Protein AF-A0A942IH76-F1 (afdb_monomer_lite)

Secondary structure (DSSP, 8-state):
-PPPHHHHHHHHHHHHHHHHHHHHHHHS-------EEEE--B-TTSPBPTT--EEEEEEE--TTS-EEEEEE-GGGS--HHHHHHHHHHHHHHHHHHHHHS--------S--HHHHHHHHHHT------BSSSS-B--GGGS-TTTS--SSTT--HHHHHHHHHHHTTPPPBTTBS--TT-S--TTT-HHHHHHHHHHTTSEEE-SSGGGS-TT-EEEEEETTEEEEEEEEEEE-SS-EEEEETTTTEEEEEP----TTEEEEEE--

Foldseek 3Di:
DDDDPLLVLLVVLVVVLVVVVCCCVVVPDDDDDWDKDWDFDADPVRHTDPPRIWIWTWDQDDPVRDTDTHTDDPVNPDDPVRVVVVVVVVVVVVVVVVVPDPDPSLRLRFFNLLQLLCLLQQQFDQFPDDQDPPWTGDNVSHPCVVQNDPPGLQQFLLSSLVSRVSRGDDADPQRDRDPPPPHQLSRAQQSVVVVCVVVQFKDWDPDPQQQARSWKKFADDPRGGHGIWGWRHDPPQWTAIATTRNGGRRHTDPPPRPRMITMDTSD

Sequence (267 aa):
KKLSQKQLEAANKDIEIWRQELNQCINTDQTGVVRVKVAGTLDSHGKLIPDSLKFYFEQNGAPDGGVVYIPAPLSQIPTPQAVEKDSYDAISSTVKDTLNMKKQISASANYNRISAANYANYYTSNTSALCTSSILANPYYWNTNVYPTYKLCADCADYISQSMRAGGIPTSNYWYYDQNYSRPEWWTANGLRTYMVLNGYMNQATNLNQCVAGYPFFLMSGGSAYHAMMMVSNDGTTRRLAAHTSDRKWYIWNGTISDAYYYYVIY

pLDDT: mean 79.87, std 13.84, range [43.16, 98.38]

Radius of gyration: 22.5 Å; chains: 1; bounding box: 54×51×67 Å

Structure (mmCIF, N/CA/C/O backbone):
data_AF-A0A942IH76-F1
#
_entry.id   AF-A0A942IH76-F1
#
loop_
_atom_site.group_PDB
_atom_site.id
_atom_site.type_symbol
_atom_site.label_atom_id
_atom_site.label_alt_id
_atom_site.label_comp_id
_atom_site.label_asym_id
_atom_site.label_entity_id
_atom_site.label_seq_id
_atom_site.pdbx_PDB_ins_code
_atom_site.Cartn_x
_atom_site.Cartn_y
_atom_site.Cartn_z
_atom_site.occupancy
_atom_site.B_iso_or_equiv
_atom_site.auth_seq_id
_atom_site.auth_comp_id
_atom_site.auth_asym_id
_atom_site.auth_atom_id
_atom_site.pdbx_PDB_model_num
ATOM 1 N N . LYS A 1 1 ? -13.713 -28.095 -17.858 1.00 55.94 1 LYS A N 1
ATOM 2 C CA . LYS A 1 1 ? -12.406 -27.874 -18.533 1.00 55.94 1 LYS A CA 1
ATOM 3 C C . LYS A 1 1 ? -11.319 -27.988 -17.467 1.00 55.94 1 LYS A C 1
ATOM 5 O O . LYS A 1 1 ? -11.459 -27.314 -16.458 1.00 55.94 1 LYS A O 1
ATOM 10 N N . LYS A 1 2 ? -10.321 -28.869 -17.624 1.00 68.06 2 LYS A N 1
ATOM 11 C CA . LYS A 1 2 ? -9.187 -28.952 -16.681 1.00 68.06 2 LYS A CA 1
ATOM 12 C C . LYS A 1 2 ? -8.231 -27.775 -16.927 1.00 68.06 2 LYS A C 1
ATOM 14 O O . LYS A 1 2 ? -8.066 -27.377 -18.079 1.00 68.06 2 LYS A O 1
ATOM 19 N N . LEU A 1 3 ? -7.667 -27.210 -15.860 1.00 68.75 3 LEU A N 1
ATOM 20 C CA . LEU A 1 3 ? -6.643 -26.163 -15.937 1.00 68.75 3 LEU A CA 1
ATOM 21 C C . LEU A 1 3 ? -5.349 -26.736 -16.532 1.00 68.75 3 LEU A C 1
ATOM 23 O O . LEU A 1 3 ? -5.046 -27.913 -16.335 1.00 68.75 3 LEU A O 1
ATOM 27 N N . SER A 1 4 ? -4.589 -25.910 -17.251 1.00 76.00 4 SER A N 1
ATOM 28 C CA . SER A 1 4 ? -3.208 -26.246 -17.622 1.00 76.00 4 SER A CA 1
ATOM 29 C C . SER A 1 4 ? -2.287 -26.213 -16.397 1.00 76.00 4 SER A C 1
ATOM 31 O O . SER A 1 4 ? -2.597 -25.556 -15.404 1.00 76.00 4 SER A O 1
ATOM 33 N N . GLN A 1 5 ? -1.126 -26.866 -16.482 1.00 75.69 5 GLN A N 1
ATOM 34 C CA . GLN A 1 5 ? -0.128 -26.892 -15.405 1.00 75.69 5 GLN A CA 1
ATOM 35 C C . GLN A 1 5 ? 0.275 -25.481 -14.939 1.00 75.69 5 GLN A C 1
ATOM 37 O O . GLN A 1 5 ? 0.232 -25.181 -13.751 1.00 75.69 5 GLN A O 1
ATOM 42 N N . LYS A 1 6 ? 0.545 -24.570 -15.884 1.00 65.69 6 LYS A N 1
ATOM 43 C CA . LYS A 1 6 ? 0.882 -23.168 -15.591 1.00 65.69 6 LYS A CA 1
ATOM 44 C C . LYS A 1 6 ? -0.252 -22.421 -14.875 1.00 65.69 6 LYS A C 1
ATOM 46 O O . LYS A 1 6 ? -0.005 -21.600 -14.000 1.00 65.69 6 LYS A O 1
ATOM 51 N N . GLN A 1 7 ? -1.506 -22.699 -15.242 1.00 60.97 7 GLN A N 1
ATOM 52 C CA . GLN A 1 7 ? -2.669 -22.117 -14.562 1.00 60.97 7 GLN A CA 1
ATOM 53 C C . GLN A 1 7 ? -2.847 -22.684 -13.151 1.00 60.97 7 GLN A C 1
ATOM 55 O O . GLN A 1 7 ? -3.270 -21.954 -12.261 1.00 60.97 7 GLN A O 1
ATOM 60 N N . LEU A 1 8 ? -2.522 -23.963 -12.945 1.00 69.50 8 LEU A N 1
ATOM 61 C CA . LEU A 1 8 ? -2.566 -24.601 -11.632 1.00 69.50 8 LEU A CA 1
ATOM 62 C C . LEU A 1 8 ? -1.494 -24.027 -10.694 1.00 69.50 8 LEU A C 1
ATOM 64 O O . LEU A 1 8 ? -1.793 -23.714 -9.548 1.00 69.50 8 LEU A O 1
ATOM 68 N N . GLU A 1 9 ? -0.271 -23.831 -11.188 1.00 68.56 9 GLU A N 1
ATOM 69 C CA . GLU A 1 9 ? 0.824 -23.199 -10.438 1.00 68.56 9 GLU A CA 1
ATOM 70 C C . GLU A 1 9 ? 0.485 -21.761 -10.032 1.00 68.56 9 GLU A C 1
ATOM 72 O O . GLU A 1 9 ? 0.647 -21.397 -8.867 1.00 68.56 9 GLU A O 1
ATOM 77 N N . ALA A 1 10 ? -0.064 -20.970 -10.961 1.00 60.16 10 ALA A N 1
ATOM 78 C CA . ALA A 1 10 ? -0.541 -19.620 -10.672 1.00 60.16 10 ALA A CA 1
ATOM 79 C C . ALA A 1 10 ? -1.639 -19.619 -9.595 1.00 60.16 10 ALA A C 1
ATOM 81 O O . ALA A 1 10 ? -1.551 -18.871 -8.625 1.00 60.16 10 ALA A O 1
ATOM 82 N N . ALA A 1 11 ? -2.637 -20.499 -9.728 1.00 62.81 11 ALA A N 1
ATOM 83 C CA . ALA A 1 11 ? -3.726 -20.613 -8.761 1.00 62.81 11 ALA A CA 1
ATOM 84 C C . ALA A 1 11 ? -3.235 -21.043 -7.368 1.00 62.81 11 ALA A C 1
ATOM 86 O O . ALA A 1 11 ? -3.701 -20.511 -6.366 1.00 62.81 11 ALA A O 1
ATOM 87 N N . ASN A 1 12 ? -2.276 -21.969 -7.289 1.00 70.69 12 ASN A N 1
ATOM 88 C CA . ASN A 1 12 ? -1.701 -22.401 -6.014 1.00 70.69 12 ASN A CA 1
ATOM 89 C C . ASN A 1 12 ? -0.911 -21.283 -5.329 1.00 70.69 12 ASN A C 1
ATOM 91 O O . ASN A 1 12 ? -0.991 -21.141 -4.110 1.00 70.69 12 ASN A O 1
ATOM 95 N N . LYS A 1 13 ? -0.174 -20.471 -6.094 1.00 65.69 13 LYS A N 1
ATOM 96 C CA . LYS A 1 13 ? 0.546 -19.322 -5.540 1.00 65.69 13 LYS A CA 1
ATOM 97 C C . LYS A 1 13 ? -0.403 -18.233 -5.049 1.00 65.69 13 LYS A C 1
ATOM 99 O O . LYS A 1 13 ? -0.173 -17.692 -3.969 1.00 65.69 13 LYS A O 1
ATOM 104 N N . ASP A 1 14 ? -1.487 -17.977 -5.779 1.00 64.44 14 ASP A N 1
ATOM 105 C CA . ASP A 1 14 ? -2.571 -17.127 -5.289 1.00 64.44 14 ASP A CA 1
ATOM 106 C C . ASP A 1 14 ? -3.115 -17.686 -3.969 1.00 64.44 14 ASP A C 1
ATOM 108 O O . ASP A 1 14 ? -3.081 -16.991 -2.962 1.00 64.44 14 ASP A O 1
ATOM 112 N N . ILE A 1 15 ? -3.528 -18.956 -3.915 1.00 67.12 15 ILE A N 1
ATOM 113 C CA . ILE A 1 15 ? -4.043 -19.572 -2.679 1.00 67.12 15 ILE A CA 1
ATOM 114 C C . ILE A 1 15 ? -3.064 -19.400 -1.510 1.00 67.12 15 ILE A C 1
ATOM 116 O O . ILE A 1 15 ? -3.490 -19.067 -0.407 1.00 67.12 15 ILE A O 1
ATOM 120 N N . GLU A 1 16 ? -1.764 -19.578 -1.735 1.00 73.31 16 GLU A N 1
ATOM 121 C CA . GLU A 1 16 ? -0.755 -19.412 -0.688 1.00 73.31 16 GLU A CA 1
ATOM 122 C C . GLU A 1 16 ? -0.653 -17.962 -0.191 1.00 73.31 16 GLU A C 1
ATOM 124 O O . GLU A 1 16 ? -0.607 -17.735 1.017 1.00 73.31 16 GLU A O 1
ATOM 129 N N . ILE A 1 17 ? -0.717 -16.971 -1.086 1.00 67.38 17 ILE A N 1
ATOM 130 C CA . ILE A 1 17 ? -0.785 -15.549 -0.704 1.00 67.38 17 ILE A CA 1
ATOM 131 C C . ILE A 1 17 ? -2.025 -15.285 0.160 1.00 67.38 17 ILE A C 1
ATOM 133 O O . ILE A 1 17 ? -1.929 -14.626 1.194 1.00 67.38 17 ILE A O 1
ATOM 137 N N . TRP A 1 18 ? -3.182 -15.828 -0.226 1.00 69.31 18 TRP A N 1
ATOM 138 C CA . TRP A 1 18 ? -4.421 -15.669 0.541 1.00 69.31 18 TRP A CA 1
ATOM 139 C C . TRP A 1 18 ? -4.336 -16.353 1.910 1.00 69.31 18 TRP A C 1
ATOM 141 O O . TRP A 1 18 ? -4.812 -15.804 2.899 1.00 69.31 18 TRP A O 1
ATOM 151 N N . ARG A 1 19 ? -3.693 -17.523 2.008 1.00 70.31 19 ARG A N 1
ATOM 152 C CA . ARG A 1 19 ? -3.451 -18.190 3.300 1.00 70.31 19 ARG A CA 1
ATOM 153 C C . ARG A 1 19 ? -2.528 -17.371 4.195 1.00 70.31 19 ARG A C 1
ATOM 155 O O . ARG A 1 19 ? -2.797 -17.267 5.388 1.00 70.31 19 ARG A O 1
ATOM 162 N N . GLN A 1 20 ? -1.469 -16.785 3.638 1.00 70.44 20 GLN A N 1
ATOM 163 C CA . GLN A 1 20 ? -0.559 -15.912 4.384 1.00 70.44 20 GLN A CA 1
ATOM 164 C C . GLN A 1 20 ? -1.282 -14.676 4.918 1.00 70.44 20 GLN A C 1
ATOM 166 O O . GLN A 1 20 ? -1.120 -14.344 6.090 1.00 70.44 20 GLN A O 1
ATOM 171 N N . GLU A 1 21 ? -2.126 -14.045 4.103 1.00 68.75 21 GLU A N 1
ATOM 172 C CA . GLU A 1 21 ? -2.969 -12.940 4.558 1.00 68.75 21 GLU A CA 1
ATOM 173 C C . GLU A 1 21 ? -3.940 -13.329 5.650 1.00 68.75 21 GLU A C 1
ATOM 175 O O . GLU A 1 21 ? -3.993 -12.664 6.676 1.00 68.75 21 GLU A O 1
ATOM 180 N N . LEU A 1 22 ? -4.699 -14.406 5.446 1.00 67.81 22 LEU A N 1
ATOM 181 C CA . LEU A 1 22 ? -5.646 -14.879 6.446 1.00 67.81 22 LEU A CA 1
ATOM 182 C C . LEU A 1 22 ? -4.927 -15.184 7.759 1.00 67.81 22 LEU A C 1
ATOM 184 O O . LEU A 1 22 ? -5.409 -14.796 8.816 1.00 67.81 22 LEU A O 1
ATOM 188 N N . ASN A 1 23 ? -3.741 -15.793 7.701 1.00 68.44 23 ASN A N 1
ATOM 189 C CA . ASN A 1 23 ? -2.925 -16.019 8.887 1.00 68.44 23 ASN A CA 1
ATOM 190 C C . ASN A 1 23 ? -2.467 -14.710 9.543 1.00 68.44 23 ASN A C 1
ATOM 192 O O . ASN A 1 23 ? -2.488 -14.633 10.768 1.00 68.44 23 ASN A O 1
ATOM 196 N N . GLN A 1 24 ? -2.086 -13.686 8.771 1.00 64.88 24 GLN A N 1
ATOM 197 C CA . GLN A 1 24 ? -1.772 -12.365 9.322 1.00 64.88 24 GLN A CA 1
ATOM 198 C C . GLN A 1 24 ? -3.008 -11.697 9.943 1.00 64.88 24 GLN A C 1
ATOM 200 O O . GLN A 1 24 ? -2.908 -11.111 11.014 1.00 64.88 24 GLN A O 1
ATOM 205 N N . CYS A 1 25 ? -4.178 -11.789 9.319 1.00 62.53 25 CYS A N 1
ATOM 206 C CA . CYS A 1 25 ? -5.386 -11.138 9.819 1.00 62.53 25 CYS A CA 1
ATOM 207 C C . CYS A 1 25 ? -5.988 -11.850 11.039 1.00 62.53 25 CYS A C 1
ATOM 209 O O . CYS A 1 25 ? -6.476 -11.177 11.939 1.00 62.53 25 CYS A O 1
ATOM 211 N N . ILE A 1 26 ? -5.957 -13.186 11.072 1.00 64.19 26 ILE A N 1
ATOM 212 C CA . ILE A 1 26 ? -6.636 -13.997 12.097 1.00 64.19 26 ILE A CA 1
ATOM 213 C C . ILE A 1 26 ? -5.730 -14.278 13.302 1.00 64.19 26 ILE A C 1
ATOM 215 O O . ILE A 1 26 ? -6.225 -14.324 14.423 1.00 64.19 26 ILE A O 1
ATOM 219 N N . ASN A 1 27 ? -4.417 -14.451 13.100 1.00 58.78 27 ASN A N 1
ATOM 220 C CA . ASN A 1 27 ? -3.496 -14.811 14.189 1.00 58.78 27 ASN A CA 1
ATOM 221 C C . ASN A 1 27 ? -2.674 -13.633 14.723 1.00 58.78 27 ASN A C 1
ATOM 223 O O . ASN A 1 27 ? -1.849 -13.828 15.614 1.00 58.78 27 ASN A O 1
ATOM 227 N N . THR A 1 28 ? -2.849 -12.433 14.169 1.00 54.81 28 THR A N 1
ATOM 228 C CA . THR A 1 28 ? -2.147 -11.239 14.649 1.00 54.81 28 THR A CA 1
ATOM 229 C C . THR A 1 28 ? -3.165 -10.274 15.217 1.00 54.81 28 THR A C 1
ATOM 231 O O . THR A 1 28 ? -4.098 -9.885 14.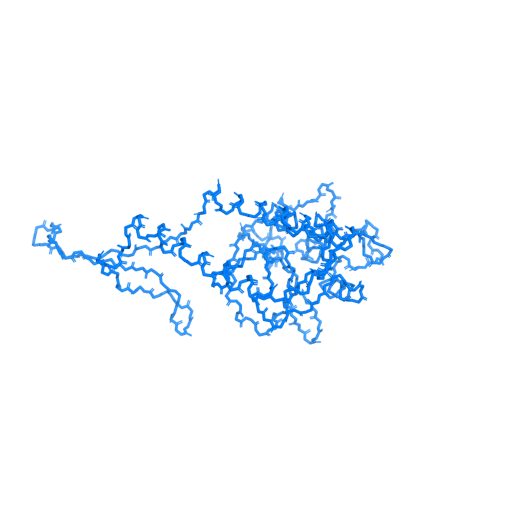510 1.00 54.81 28 THR A O 1
ATOM 234 N N . ASP A 1 29 ? -2.958 -9.868 16.470 1.00 54.19 29 ASP A N 1
ATOM 235 C CA . ASP A 1 29 ? -3.781 -8.864 17.135 1.00 54.19 29 ASP A CA 1
ATOM 236 C C . ASP A 1 29 ? -3.888 -7.617 16.254 1.00 54.19 29 ASP A C 1
ATOM 238 O O . ASP A 1 29 ? -2.911 -6.905 15.996 1.00 54.19 29 ASP A O 1
ATOM 242 N N . GLN A 1 30 ? -5.097 -7.346 15.769 1.00 50.53 30 GLN A N 1
ATOM 243 C CA . GLN A 1 30 ? -5.372 -6.123 15.036 1.00 50.53 30 GLN A CA 1
ATOM 244 C C . GLN A 1 30 ? -5.527 -4.998 16.060 1.00 50.53 30 GLN A C 1
ATOM 246 O O . GLN A 1 30 ? -6.521 -4.912 16.780 1.00 50.53 30 GLN A O 1
ATOM 251 N N . THR A 1 31 ? -4.529 -4.121 16.142 1.00 45.09 31 THR A N 1
ATOM 252 C CA . THR A 1 31 ? -4.580 -2.951 17.024 1.00 45.09 31 THR A CA 1
ATOM 253 C C . THR A 1 31 ? -5.463 -1.873 16.398 1.00 45.09 31 THR A C 1
ATOM 255 O O . THR A 1 31 ? -5.049 -1.081 15.552 1.00 45.09 31 THR A O 1
ATOM 258 N N . GLY A 1 32 ? -6.731 -1.861 16.804 1.00 50.31 32 GLY A N 1
ATOM 259 C CA . GLY A 1 32 ? -7.649 -0.755 16.564 1.00 50.31 32 GLY A CA 1
ATOM 260 C C . GLY A 1 32 ? -7.601 0.240 17.720 1.00 50.31 32 GLY A C 1
ATOM 261 O O . GLY A 1 32 ? -7.588 -0.155 18.883 1.00 50.31 32 GLY A O 1
ATOM 262 N N . VAL A 1 33 ? -7.604 1.538 17.417 1.00 51.72 33 VAL A N 1
ATOM 263 C CA . VAL A 1 33 ? -7.885 2.567 18.423 1.00 51.72 33 VAL A CA 1
ATOM 264 C C . VAL A 1 33 ? -9.358 2.916 18.304 1.00 51.72 33 VAL A C 1
ATOM 266 O O . VAL A 1 33 ? -9.772 3.520 17.319 1.00 51.72 33 VAL A O 1
ATOM 269 N N . VAL A 1 34 ? -10.143 2.535 19.307 1.00 60.16 34 VAL A N 1
ATOM 270 C CA . VAL A 1 34 ? -11.505 3.042 19.486 1.00 60.16 34 VAL A CA 1
ATOM 271 C C . VAL A 1 34 ? -11.438 4.132 20.544 1.00 60.16 34 VAL A C 1
ATOM 273 O O . VAL A 1 34 ? -11.042 3.866 21.680 1.00 60.16 34 VAL A O 1
ATOM 276 N N . ARG A 1 35 ? -11.819 5.365 20.196 1.00 66.19 35 ARG A N 1
ATOM 277 C CA . ARG A 1 35 ? -12.009 6.414 21.199 1.00 66.19 35 ARG A CA 1
ATOM 278 C C . ARG A 1 35 ? -13.456 6.423 21.648 1.00 66.19 35 ARG A C 1
ATOM 280 O O . ARG A 1 35 ? -14.376 6.656 20.863 1.00 66.19 35 ARG A O 1
ATOM 287 N N . VAL A 1 36 ? -13.632 6.167 22.936 1.00 73.88 36 VAL A N 1
ATOM 288 C CA . VAL A 1 36 ? -14.930 6.191 23.600 1.00 73.88 36 VAL A CA 1
ATOM 289 C C . VAL A 1 36 ? -14.999 7.448 24.447 1.00 73.88 36 VAL A C 1
ATOM 291 O O . VAL A 1 36 ? -14.150 7.671 25.311 1.00 73.88 36 VAL A O 1
ATOM 294 N N . LYS A 1 37 ? -16.026 8.264 24.222 1.00 79.81 37 LYS A N 1
ATOM 295 C CA . LYS A 1 37 ? -16.396 9.325 25.157 1.00 79.81 37 LYS A CA 1
ATOM 296 C C . LYS A 1 37 ? -17.460 8.777 26.098 1.00 79.81 37 LYS A C 1
ATOM 298 O O . LYS A 1 37 ? -18.430 8.166 25.659 1.00 79.81 37 LYS A O 1
ATOM 303 N N . VAL A 1 38 ? -17.286 9.027 27.389 1.00 81.94 38 VAL A N 1
ATOM 304 C CA . VAL A 1 38 ? -18.251 8.665 28.430 1.00 81.94 38 VAL A CA 1
ATOM 305 C C . VAL A 1 38 ? -18.742 9.950 29.082 1.00 81.94 38 VAL A C 1
ATOM 307 O O . VAL A 1 38 ? -17.940 10.814 29.432 1.00 81.94 38 VAL A O 1
ATOM 310 N N . ALA A 1 39 ? -20.057 10.102 29.214 1.00 85.56 39 ALA A N 1
ATOM 311 C CA . ALA A 1 39 ? -20.678 11.208 29.935 1.00 85.56 39 ALA A CA 1
ATOM 312 C C . ALA A 1 39 ? -21.649 10.657 30.979 1.00 85.56 39 ALA A C 1
ATOM 314 O O . ALA A 1 39 ? -22.329 9.670 30.720 1.00 85.56 39 ALA A O 1
ATOM 315 N N . GLY A 1 40 ? -21.736 11.298 32.138 1.00 89.25 40 GLY A N 1
ATOM 316 C CA . GLY A 1 40 ? -22.667 10.933 33.201 1.00 89.25 40 GLY A CA 1
ATOM 317 C C . GLY A 1 40 ? -23.005 12.143 34.060 1.00 89.25 40 GLY A C 1
ATOM 318 O O . GLY A 1 40 ? -22.318 13.164 33.995 1.00 89.25 40 GLY A O 1
ATOM 319 N N . THR A 1 41 ? -24.070 12.033 34.844 1.00 93.94 41 THR A N 1
ATOM 320 C CA . THR A 1 41 ? -24.522 13.099 35.743 1.00 93.94 41 THR A CA 1
ATOM 321 C C . THR A 1 41 ? -24.044 12.800 37.158 1.00 93.94 41 THR A C 1
ATOM 323 O O . THR A 1 41 ? -24.145 11.663 37.619 1.00 93.94 41 THR A O 1
ATOM 326 N N . LEU A 1 42 ? -23.533 13.816 37.852 1.00 93.38 42 LEU A N 1
ATOM 327 C CA . LEU A 1 42 ? -23.172 13.719 39.265 1.00 93.38 42 LEU A CA 1
ATOM 328 C C . LEU A 1 42 ? -24.332 14.206 40.142 1.00 93.38 42 LEU A C 1
ATOM 330 O O . LEU A 1 42 ? -25.049 15.135 39.767 1.00 93.38 42 LEU A O 1
ATOM 334 N N . ASP A 1 43 ? -24.509 13.586 41.302 1.00 93.19 43 ASP A N 1
ATOM 335 C CA . ASP A 1 43 ? -25.404 14.064 42.349 1.00 93.19 43 ASP A CA 1
ATOM 336 C C . ASP A 1 43 ? -24.798 15.266 43.100 1.00 93.19 43 ASP A C 1
ATOM 338 O O . ASP A 1 43 ? -23.668 15.697 42.853 1.00 93.19 43 ASP A O 1
ATOM 342 N N . SER A 1 44 ? -25.551 15.808 44.059 1.00 93.44 44 SER A N 1
ATOM 343 C CA . SER A 1 44 ? -25.118 16.941 44.889 1.00 93.44 44 SER A CA 1
ATOM 344 C C . SER A 1 44 ? -23.896 16.653 45.771 1.00 93.44 44 SER A C 1
ATOM 346 O O . SER A 1 44 ? -23.337 17.580 46.351 1.00 93.44 44 SER A O 1
ATOM 348 N N . HIS A 1 45 ? -23.482 15.391 45.892 1.00 92.06 45 HIS A N 1
ATOM 349 C CA . HIS A 1 45 ? -22.316 14.946 46.653 1.00 92.06 45 HIS A CA 1
ATOM 350 C C . HIS A 1 45 ? -21.145 14.556 45.736 1.00 92.06 45 HIS A C 1
ATOM 352 O O . HIS A 1 45 ? -20.163 13.978 46.205 1.00 92.06 45 HIS A O 1
ATOM 358 N N . GLY A 1 46 ? -21.241 14.846 44.433 1.00 90.31 46 GLY A N 1
ATOM 359 C CA . GLY A 1 46 ? -20.216 14.512 43.446 1.00 90.31 46 GLY A CA 1
ATOM 360 C C . GLY A 1 46 ? -20.152 13.024 43.090 1.00 90.31 46 GLY A C 1
ATOM 361 O O . GLY A 1 46 ? -19.175 12.596 42.474 1.00 90.31 46 GLY A O 1
ATOM 362 N N . LYS A 1 47 ? -21.156 12.219 43.460 1.00 90.75 47 LYS A N 1
ATOM 363 C CA . LYS A 1 47 ? -21.236 10.802 43.080 1.00 90.75 47 LYS A CA 1
ATOM 364 C C . LYS A 1 47 ? -21.971 10.644 41.759 1.00 90.75 47 LYS A C 1
ATOM 366 O O . LYS A 1 47 ? -22.975 11.300 41.513 1.00 90.75 47 LYS A O 1
ATOM 371 N N . LEU A 1 48 ? -21.490 9.739 40.913 1.00 88.69 48 LEU A N 1
ATOM 372 C CA . LEU A 1 48 ? -22.166 9.389 39.667 1.00 88.69 48 LEU A CA 1
ATOM 373 C C . LEU A 1 48 ? -23.558 8.815 39.961 1.00 88.69 48 LEU A C 1
ATOM 375 O O . LEU A 1 48 ? -23.683 7.856 40.722 1.00 88.69 48 LEU A O 1
ATOM 379 N N . ILE A 1 49 ? -24.585 9.379 39.328 1.00 92.31 49 ILE A N 1
ATOM 380 C CA . ILE A 1 49 ? -25.952 8.869 39.419 1.00 92.31 49 ILE A CA 1
ATOM 381 C C . ILE A 1 49 ? -26.019 7.548 38.631 1.00 92.31 49 ILE A C 1
ATOM 383 O O . ILE A 1 49 ? -25.684 7.559 37.435 1.00 92.31 49 ILE A O 1
ATOM 387 N N . PRO A 1 50 ? -26.442 6.428 39.254 1.00 79.88 50 PRO A N 1
ATOM 388 C CA . PRO A 1 50 ? -26.678 5.169 38.549 1.00 79.88 50 PRO A CA 1
ATOM 389 C C . PRO A 1 50 ? -27.589 5.390 37.331 1.00 79.88 50 PRO A C 1
ATOM 391 O O . PRO A 1 50 ? -28.506 6.203 37.385 1.00 79.88 50 PRO A O 1
ATOM 394 N N . ASP A 1 51 ? -27.291 4.731 36.212 1.00 81.12 51 ASP A N 1
ATOM 395 C CA . ASP A 1 51 ? -28.020 4.834 34.932 1.00 81.12 51 ASP A CA 1
ATOM 396 C C . ASP A 1 51 ? -27.915 6.172 34.168 1.00 81.12 51 ASP A C 1
ATOM 398 O O . ASP A 1 51 ? -28.455 6.304 33.070 1.00 81.12 51 ASP A O 1
ATOM 402 N N . SER A 1 52 ? -27.159 7.159 34.667 1.00 86.31 52 SER A N 1
ATOM 403 C CA . SER A 1 52 ? -26.913 8.417 33.930 1.00 86.31 52 SER A CA 1
ATOM 404 C C . SER A 1 52 ? -25.836 8.311 32.840 1.00 86.31 52 SER A C 1
ATOM 406 O O . SER A 1 52 ? -25.633 9.257 32.072 1.00 86.31 52 SER A O 1
ATOM 408 N N . LEU A 1 53 ? -25.134 7.175 32.778 1.00 84.50 53 LEU A N 1
ATOM 409 C CA . LEU A 1 53 ? -24.022 6.945 31.862 1.00 84.50 53 LEU A CA 1
ATOM 410 C C . LEU A 1 53 ? -24.485 6.885 30.405 1.00 84.50 53 LEU A C 1
ATOM 412 O O . LEU A 1 53 ? -25.390 6.141 30.035 1.00 84.50 53 LEU A O 1
ATOM 416 N N . LYS A 1 54 ? -23.787 7.637 29.559 1.00 83.06 54 LYS A N 1
ATOM 417 C CA . LYS A 1 54 ? -23.935 7.650 28.107 1.00 83.06 54 LYS A CA 1
ATOM 418 C C . LYS A 1 54 ? -22.574 7.426 27.470 1.00 83.06 54 LYS A C 1
ATOM 420 O O . LYS A 1 54 ? -21.617 8.143 27.774 1.00 83.06 54 LYS A O 1
ATOM 425 N N . PHE A 1 55 ? -22.511 6.457 26.569 1.00 81.19 55 PHE A N 1
ATOM 426 C CA . PHE A 1 55 ? -21.332 6.169 25.765 1.00 81.19 55 PHE A CA 1
ATOM 427 C C . PHE A 1 55 ? -21.478 6.826 24.399 1.00 81.19 55 PHE A C 1
ATOM 429 O O . PHE A 1 55 ? -22.589 6.988 23.892 1.00 81.19 55 PHE A O 1
ATOM 436 N N . TYR A 1 56 ? -20.354 7.208 23.810 1.00 81.50 56 TYR A N 1
ATOM 437 C CA . TYR A 1 56 ? -20.292 7.727 22.455 1.00 81.50 56 TYR A CA 1
ATOM 438 C C . TYR A 1 56 ? -19.058 7.167 21.763 1.00 81.50 56 TYR A C 1
ATOM 440 O O . TYR A 1 56 ? -17.975 7.147 22.359 1.00 81.50 56 TYR A O 1
ATOM 448 N N . PHE A 1 57 ? -19.209 6.769 20.505 1.00 75.06 57 PHE A N 1
ATOM 449 C CA . PHE A 1 57 ? -18.084 6.369 19.667 1.00 75.06 57 PHE A CA 1
ATOM 450 C C . PHE A 1 57 ? -17.652 7.532 18.778 1.00 75.06 57 PHE A C 1
ATOM 452 O O . PHE A 1 57 ? -18.487 8.260 18.236 1.00 75.06 57 PHE A O 1
ATOM 459 N N . GLU A 1 58 ? -16.338 7.717 18.663 1.00 74.00 58 GLU A N 1
ATOM 460 C CA . GLU A 1 58 ? -15.738 8.607 17.672 1.00 74.00 58 GLU A CA 1
ATOM 461 C C . GLU A 1 58 ? -16.048 8.086 16.262 1.00 74.00 58 GLU A C 1
ATOM 463 O O . GLU A 1 58 ? -15.791 6.926 15.939 1.00 74.00 58 GLU A O 1
ATOM 468 N N . GLN A 1 59 ? -16.598 8.956 15.420 1.00 63.41 59 GLN A N 1
ATOM 469 C CA . GLN A 1 59 ? -16.836 8.696 14.009 1.00 63.41 59 GLN A CA 1
ATOM 470 C C . GLN A 1 59 ? -16.292 9.865 13.182 1.00 63.41 59 GLN A C 1
ATOM 472 O O . GLN A 1 59 ? -16.410 11.036 13.558 1.00 63.41 59 GLN A O 1
ATOM 477 N N . ASN A 1 60 ? -15.702 9.546 12.032 1.00 56.75 60 ASN A N 1
ATOM 478 C CA . ASN A 1 60 ? -15.321 10.552 11.047 1.00 56.75 60 ASN A CA 1
ATOM 479 C C . ASN A 1 60 ? -16.583 10.995 10.304 1.00 56.75 60 ASN A C 1
ATOM 481 O O . ASN A 1 60 ? -17.256 10.152 9.709 1.00 56.75 60 ASN A O 1
ATOM 485 N N . GLY A 1 61 ? -16.918 12.288 10.333 1.00 51.53 61 GLY A N 1
ATOM 486 C CA . GLY A 1 61 ? -18.149 12.729 9.673 1.00 51.53 61 GLY A CA 1
ATOM 487 C C . GLY A 1 61 ? -18.584 14.181 9.836 1.00 51.53 61 GLY A C 1
ATOM 488 O O . GLY A 1 61 ? -19.668 14.506 9.357 1.00 51.53 61 GLY A O 1
ATOM 489 N N . ALA A 1 62 ? -17.806 15.070 10.462 1.00 49.94 62 ALA A N 1
ATOM 490 C CA . ALA A 1 62 ? -18.134 16.487 10.334 1.00 49.94 62 ALA A CA 1
ATOM 491 C C . ALA A 1 62 ? -17.782 16.949 8.897 1.00 49.94 62 ALA A C 1
ATOM 493 O O . ALA A 1 62 ? -16.745 16.527 8.374 1.00 49.94 62 ALA A O 1
ATOM 494 N N . PRO A 1 63 ? -18.623 17.763 8.224 1.00 44.12 63 PRO A N 1
ATOM 495 C CA . PRO A 1 63 ? -18.403 18.219 6.840 1.00 44.12 63 PRO A CA 1
ATOM 496 C C . PRO A 1 63 ? -17.050 18.907 6.577 1.00 44.12 63 PRO A C 1
ATOM 498 O O . PRO A 1 63 ? -16.643 19.065 5.430 1.00 44.12 63 PRO A O 1
ATOM 501 N N . ASP A 1 64 ? -16.357 19.306 7.636 1.00 47.81 64 ASP A N 1
ATOM 502 C CA . ASP A 1 64 ? -15.060 19.977 7.695 1.00 47.81 64 ASP A CA 1
ATOM 503 C C . ASP A 1 64 ? -13.897 19.052 8.123 1.00 47.81 64 ASP A C 1
ATOM 505 O O . ASP A 1 64 ? -12.775 19.515 8.320 1.00 47.81 64 ASP A O 1
ATOM 509 N N . GLY A 1 65 ? -14.130 17.740 8.255 1.00 54.16 65 GLY A N 1
ATOM 510 C CA . GLY A 1 65 ? -13.109 16.770 8.671 1.00 54.16 65 GLY A CA 1
ATOM 511 C C . GLY A 1 65 ? -12.898 16.679 10.187 1.00 54.16 65 GLY A C 1
ATOM 512 O O . GLY A 1 65 ? -11.938 16.050 10.634 1.00 54.16 65 GLY A O 1
ATOM 513 N N . GLY A 1 66 ? -13.784 17.285 10.982 1.00 56.06 66 GLY A N 1
ATOM 514 C CA . GLY A 1 66 ? -13.801 17.159 12.438 1.00 56.06 66 GLY A CA 1
ATOM 515 C C . GLY A 1 66 ? -14.297 15.798 12.955 1.00 56.06 66 GLY A C 1
ATOM 516 O O . GLY A 1 66 ? -14.985 15.035 12.268 1.00 56.06 66 GLY A O 1
ATOM 517 N N . VAL A 1 67 ? -13.958 15.519 14.216 1.00 65.81 67 VAL A N 1
ATOM 518 C CA . VAL A 1 67 ? -14.412 14.345 14.975 1.00 65.81 67 VAL A CA 1
ATOM 519 C C . VAL A 1 67 ? -15.840 14.559 15.479 1.00 65.81 67 VAL A C 1
ATOM 521 O O . VAL A 1 67 ? -16.104 15.527 16.196 1.00 65.81 67 VAL A O 1
ATOM 524 N N . VAL A 1 68 ? -16.746 13.625 15.177 1.00 71.06 68 VAL A N 1
ATOM 525 C CA . VAL A 1 68 ? -18.106 13.595 15.737 1.00 71.06 68 VAL A CA 1
ATOM 526 C C . VAL A 1 68 ? -18.226 12.429 16.715 1.00 71.06 68 VAL A C 1
ATOM 528 O O . VAL A 1 68 ? -17.749 11.331 16.449 1.00 71.06 68 VAL A O 1
ATOM 531 N N . TYR A 1 69 ? -18.876 12.661 17.857 1.00 77.62 69 TYR A N 1
ATOM 532 C CA . TYR A 1 69 ? -19.196 11.620 18.834 1.00 77.62 69 TYR A CA 1
ATOM 533 C C . TYR A 1 69 ? -20.681 11.276 18.743 1.00 77.62 69 TYR A C 1
ATOM 535 O O . TYR A 1 69 ? -21.527 12.068 19.163 1.00 77.62 69 TYR A O 1
ATOM 543 N N . ILE A 1 70 ? -20.995 10.098 18.209 1.00 74.38 70 ILE A N 1
ATOM 544 C CA . ILE A 1 70 ? -22.374 9.611 18.085 1.00 74.38 70 ILE A CA 1
ATOM 545 C C . ILE A 1 70 ? -22.778 8.801 19.324 1.00 74.38 70 ILE A C 1
ATOM 547 O O . ILE A 1 70 ? -21.960 8.021 19.817 1.00 74.38 70 ILE A O 1
ATOM 551 N N . PRO A 1 71 ? -24.005 8.972 19.858 1.00 79.94 71 PRO A N 1
ATOM 552 C CA . PRO A 1 71 ? -24.477 8.186 20.992 1.00 79.94 71 PRO A CA 1
ATOM 553 C C . PRO A 1 71 ? -24.423 6.686 20.698 1.00 79.94 71 PRO A C 1
ATOM 555 O O . PRO A 1 71 ? -24.903 6.238 19.660 1.00 79.94 71 PRO A O 1
ATOM 558 N N . ALA A 1 72 ? -23.883 5.926 21.644 1.00 74.62 72 ALA A N 1
ATOM 559 C CA . ALA A 1 72 ? -23.801 4.476 21.619 1.00 74.62 72 ALA A CA 1
ATOM 560 C C . ALA A 1 72 ? -24.666 3.909 22.755 1.00 74.62 72 ALA A C 1
ATOM 562 O O . ALA A 1 72 ? -24.216 3.845 23.905 1.00 74.62 72 ALA A O 1
ATOM 563 N N . PRO A 1 73 ? -25.929 3.540 22.485 1.00 70.69 73 PRO A N 1
ATOM 564 C CA . PRO A 1 73 ? -26.743 2.821 23.451 1.00 70.69 73 PRO A CA 1
ATOM 565 C C . PRO A 1 73 ? -26.024 1.541 23.874 1.00 70.69 73 PRO A C 1
ATOM 567 O O . PRO A 1 73 ? -25.499 0.821 23.029 1.00 70.69 73 PRO A O 1
ATOM 570 N N . LEU A 1 74 ? -26.053 1.213 25.167 1.00 66.69 74 LEU A N 1
ATO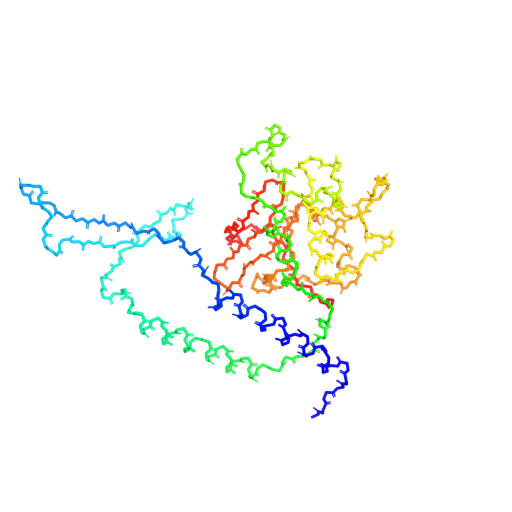M 571 C CA . LEU A 1 74 ? -25.490 -0.047 25.668 1.00 66.69 74 LEU A CA 1
ATOM 572 C C . LEU A 1 74 ? -26.092 -1.272 24.960 1.00 66.69 74 LEU A C 1
ATOM 574 O O . LEU A 1 74 ? -25.396 -2.252 24.735 1.00 66.69 74 LEU A O 1
ATOM 578 N N . SER A 1 75 ? -27.359 -1.185 24.542 1.00 67.81 75 SER A N 1
ATOM 579 C CA . SER A 1 75 ? -28.045 -2.216 23.754 1.00 67.81 75 SER A CA 1
ATOM 580 C C . SER A 1 75 ? -27.505 -2.397 22.331 1.00 67.81 75 SER A C 1
ATOM 582 O O . SER A 1 75 ? -27.812 -3.403 21.701 1.00 67.81 75 SER A O 1
ATOM 584 N N . GLN A 1 76 ? -26.736 -1.438 21.812 1.00 66.00 76 GLN A N 1
ATOM 585 C CA . GLN A 1 76 ? -26.102 -1.502 20.492 1.00 66.00 76 GLN A CA 1
ATOM 586 C C . GLN A 1 76 ? -24.643 -1.960 20.560 1.00 66.00 76 GLN 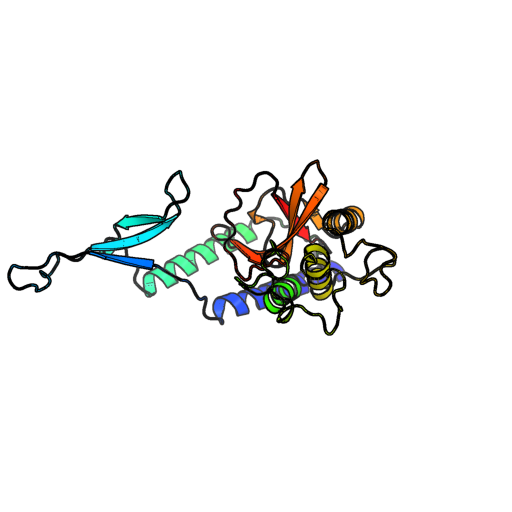A C 1
ATOM 588 O O . GLN A 1 76 ? -24.022 -2.134 19.515 1.00 66.00 76 GLN A O 1
ATOM 593 N N . ILE A 1 77 ? -24.083 -2.156 21.759 1.00 67.88 77 ILE A N 1
ATOM 594 C CA . ILE A 1 77 ? -22.759 -2.759 21.908 1.00 67.88 77 ILE A CA 1
ATOM 595 C C . ILE A 1 77 ? -22.931 -4.275 21.735 1.00 67.88 77 ILE A C 1
ATOM 597 O O . ILE A 1 77 ? -23.591 -4.906 22.565 1.00 67.88 77 ILE A O 1
ATOM 601 N N . PRO A 1 78 ? -22.387 -4.877 20.664 1.00 68.00 78 PRO A N 1
ATOM 602 C CA . PRO A 1 78 ? -22.570 -6.296 20.407 1.00 68.00 78 PRO A CA 1
ATOM 603 C C . PRO A 1 78 ? -21.823 -7.136 21.450 1.00 68.00 78 PRO A C 1
ATOM 605 O O . PRO A 1 78 ? -20.758 -6.757 21.942 1.00 68.00 78 PRO A O 1
ATOM 608 N N . THR A 1 79 ? -22.373 -8.303 21.785 1.00 76.94 79 THR A N 1
ATOM 609 C CA . THR A 1 79 ? -21.657 -9.288 22.603 1.00 76.94 79 THR A CA 1
ATOM 610 C C . THR A 1 79 ? -20.529 -9.927 21.788 1.00 76.94 79 THR A C 1
ATOM 612 O O . THR A 1 79 ? -20.619 -9.964 20.558 1.00 76.94 79 THR A O 1
ATOM 615 N N . PRO A 1 80 ? -19.491 -10.498 22.428 1.00 70.69 80 PRO A N 1
ATOM 616 C CA . PRO A 1 80 ? -18.443 -11.227 21.711 1.00 70.69 80 PRO A CA 1
ATOM 617 C C . PRO A 1 80 ? -18.995 -12.294 20.752 1.00 70.69 80 PRO A C 1
ATOM 619 O O . PRO A 1 80 ? -18.542 -12.398 19.617 1.00 70.69 80 PRO A O 1
ATOM 622 N N . GLN A 1 81 ? -20.034 -13.023 21.170 1.00 76.00 81 GLN A N 1
ATOM 623 C CA . GLN A 1 81 ? -20.684 -14.048 20.349 1.00 76.00 81 GLN A CA 1
ATOM 624 C C . GLN A 1 81 ? -21.438 -13.455 19.151 1.00 76.00 81 GLN A C 1
ATOM 626 O O . GLN A 1 81 ? -21.470 -14.067 18.086 1.00 76.00 81 GLN A O 1
ATOM 631 N N . ALA A 1 82 ? -22.052 -12.277 19.312 1.00 71.69 82 ALA A N 1
ATOM 632 C CA . ALA A 1 82 ? -22.705 -11.581 18.206 1.00 71.69 82 ALA A CA 1
ATOM 633 C C . ALA A 1 82 ? -21.670 -11.114 17.173 1.00 71.69 82 ALA A C 1
ATOM 635 O O . ALA A 1 82 ? -21.844 -11.377 15.989 1.00 71.69 82 ALA A O 1
ATOM 636 N N . VAL A 1 83 ? -20.552 -10.528 17.624 1.00 68.44 83 VAL A N 1
ATOM 637 C CA . VAL A 1 83 ? -19.449 -10.118 16.736 1.00 68.44 83 VAL A CA 1
ATOM 638 C C . VAL A 1 83 ? -18.882 -11.309 15.962 1.00 68.44 83 VAL A C 1
ATOM 640 O O . VAL A 1 83 ? -18.668 -11.207 14.755 1.00 68.44 83 VAL A O 1
ATOM 643 N N . GLU A 1 84 ? -18.650 -12.441 16.632 1.00 69.81 84 GLU A N 1
ATOM 644 C CA . GLU A 1 84 ? -18.139 -13.659 15.994 1.00 69.81 84 GLU A CA 1
ATOM 645 C C . GLU A 1 84 ? -19.101 -14.184 14.920 1.00 69.81 84 GLU A C 1
ATOM 647 O O . GLU A 1 84 ? -18.684 -14.464 13.793 1.00 69.81 84 GLU A O 1
ATOM 652 N N . LYS A 1 85 ? -20.398 -14.256 15.242 1.00 74.88 85 LYS A N 1
ATOM 653 C CA . LYS A 1 85 ? -21.431 -14.706 14.305 1.00 74.88 85 LYS A CA 1
ATOM 654 C C . LYS A 1 85 ? -21.555 -13.775 13.099 1.00 74.88 85 LYS A C 1
ATOM 656 O O . LYS A 1 85 ? -21.514 -14.253 11.969 1.00 74.88 85 LYS A O 1
ATOM 661 N N . ASP A 1 86 ? -21.666 -12.470 13.329 1.00 69.56 86 ASP A N 1
ATOM 662 C CA . ASP A 1 86 ? -21.814 -11.479 12.259 1.00 69.56 86 ASP A CA 1
ATOM 663 C C . ASP A 1 86 ? -20.588 -11.490 11.331 1.00 69.56 86 ASP A C 1
ATOM 665 O O . ASP A 1 86 ? -20.718 -11.414 10.106 1.00 69.56 86 ASP A O 1
ATOM 669 N N . SER A 1 87 ? -19.391 -11.671 11.902 1.00 64.56 87 SER A N 1
ATOM 670 C CA . SER A 1 87 ? -18.147 -11.815 11.137 1.00 64.56 87 SER A CA 1
ATOM 671 C C . SER A 1 87 ? -18.148 -13.085 10.282 1.00 64.56 87 SER A C 1
ATOM 673 O O . SER A 1 87 ? -17.799 -13.034 9.100 1.00 64.56 87 SER A O 1
ATOM 675 N N . TYR A 1 88 ? -18.569 -14.223 10.848 1.00 74.00 88 TYR A N 1
ATOM 676 C CA . TYR A 1 88 ? -18.702 -15.479 10.106 1.00 74.00 88 TYR A CA 1
ATOM 677 C C . TYR A 1 88 ? -19.704 -15.353 8.953 1.00 74.00 88 TYR A C 1
ATOM 679 O O . TYR A 1 88 ? -19.400 -15.757 7.827 1.00 74.00 88 TYR A O 1
ATOM 687 N N . ASP A 1 89 ? -20.874 -14.765 9.208 1.00 72.12 89 ASP A N 1
ATOM 688 C CA . ASP A 1 89 ? -21.935 -14.605 8.212 1.00 72.12 89 ASP A CA 1
ATOM 689 C C . ASP A 1 89 ? -21.481 -13.695 7.055 1.00 72.12 89 ASP A C 1
ATOM 691 O O . ASP A 1 89 ? -21.684 -14.038 5.884 1.00 72.12 89 ASP A O 1
ATOM 695 N N . ALA A 1 90 ? -20.776 -12.597 7.353 1.00 64.94 90 ALA A N 1
ATOM 696 C CA . ALA A 1 90 ? -20.201 -11.705 6.343 1.00 64.94 90 ALA A CA 1
ATOM 697 C C . ALA A 1 90 ? -19.146 -12.403 5.462 1.00 64.94 90 ALA A C 1
ATOM 699 O O . ALA A 1 90 ? -19.176 -12.288 4.228 1.00 64.94 90 ALA A O 1
ATOM 700 N N . ILE A 1 91 ? -18.238 -13.178 6.071 1.00 67.31 91 ILE A N 1
ATOM 701 C CA . ILE A 1 91 ? -17.239 -13.971 5.336 1.00 67.31 91 ILE A CA 1
ATOM 702 C C . ILE A 1 91 ? -17.937 -15.033 4.478 1.00 67.31 91 ILE A C 1
ATOM 704 O O . ILE A 1 91 ? -17.632 -15.173 3.294 1.00 67.31 91 ILE A O 1
ATOM 708 N N . SER A 1 92 ? -18.909 -15.750 5.045 1.00 72.06 92 SER A N 1
ATOM 709 C CA . SER A 1 92 ? -19.675 -16.792 4.353 1.00 72.06 92 SER A CA 1
ATOM 710 C C . SER A 1 92 ? -20.414 -16.243 3.131 1.00 72.06 92 SER A C 1
ATOM 712 O O . SER A 1 92 ? -20.373 -16.856 2.060 1.00 72.06 92 SER A O 1
ATOM 714 N N . SER A 1 93 ? -21.037 -15.065 3.253 1.00 67.75 93 SER A N 1
ATOM 715 C CA . SER A 1 93 ? -21.667 -14.374 2.121 1.00 67.75 93 SER A CA 1
ATOM 716 C C . SER A 1 93 ? -20.644 -14.030 1.041 1.00 67.75 93 SER A C 1
ATOM 718 O O . SER A 1 93 ? -20.827 -14.400 -0.116 1.00 67.75 93 SER A O 1
ATOM 720 N N . THR A 1 94 ? -19.517 -13.426 1.426 1.00 63.59 94 THR A N 1
ATOM 721 C CA . THR A 1 94 ? -18.442 -13.047 0.494 1.00 63.59 94 THR A CA 1
ATOM 722 C C . THR A 1 94 ? -17.900 -14.257 -0.274 1.00 63.59 94 THR A C 1
ATOM 724 O O . THR A 1 94 ? -17.676 -14.191 -1.486 1.00 63.59 94 THR A O 1
ATOM 727 N N . VAL A 1 95 ? -17.719 -15.396 0.403 1.00 66.50 95 VAL A N 1
ATOM 728 C CA . VAL A 1 95 ? -17.283 -16.651 -0.230 1.00 66.50 95 VAL A CA 1
ATOM 729 C C . VAL A 1 95 ? -18.321 -17.146 -1.238 1.00 66.50 95 VAL A C 1
ATOM 731 O O . VAL A 1 95 ? -17.954 -17.498 -2.359 1.00 66.50 95 VAL A O 1
ATOM 734 N N . LYS A 1 96 ? -19.612 -17.144 -0.881 1.00 74.25 96 LYS A N 1
ATOM 735 C CA . LYS A 1 96 ? -20.702 -17.550 -1.789 1.00 74.25 96 LYS A CA 1
ATOM 736 C C . LYS A 1 96 ? -20.773 -16.656 -3.025 1.00 74.25 96 LYS A C 1
ATOM 738 O O . LYS A 1 96 ? -20.894 -17.171 -4.136 1.00 74.25 96 LYS A O 1
ATOM 743 N N . ASP A 1 97 ? -20.627 -15.348 -2.846 1.00 69.00 97 ASP A N 1
ATOM 744 C CA . ASP A 1 97 ? -20.605 -14.387 -3.949 1.00 69.00 97 ASP A CA 1
ATOM 745 C C . ASP A 1 97 ? -19.398 -14.630 -4.865 1.00 69.00 97 ASP A C 1
ATOM 747 O O . ASP A 1 97 ? -19.535 -14.677 -6.089 1.00 69.00 97 ASP A O 1
ATOM 751 N N . THR A 1 98 ? -18.230 -14.911 -4.281 1.00 62.00 98 THR A N 1
ATOM 752 C CA . THR A 1 98 ? -17.000 -15.225 -5.026 1.00 62.00 98 THR A CA 1
ATOM 753 C C . THR A 1 98 ? -17.114 -16.528 -5.824 1.00 62.00 98 THR A C 1
ATOM 755 O O . THR A 1 98 ? -16.627 -16.592 -6.952 1.00 62.00 98 THR A O 1
ATOM 758 N N . LEU A 1 99 ? -17.788 -17.558 -5.295 1.00 63.38 99 LEU A N 1
ATOM 759 C CA . LEU A 1 99 ? -18.029 -18.821 -6.013 1.00 63.38 99 LEU A CA 1
ATOM 760 C C . LEU A 1 99 ? -18.897 -18.629 -7.265 1.00 63.38 99 LEU A C 1
ATOM 762 O O . LEU A 1 99 ? -18.734 -19.356 -8.248 1.00 63.38 99 LEU A O 1
ATOM 766 N N . ASN A 1 100 ? -19.788 -17.637 -7.248 1.00 60.75 100 ASN A N 1
ATOM 767 C CA . ASN A 1 100 ? -20.638 -17.297 -8.386 1.00 60.75 100 ASN A CA 1
ATOM 768 C C . ASN A 1 100 ? -19.927 -16.406 -9.420 1.00 60.75 100 ASN A C 1
ATOM 770 O O . ASN A 1 100 ? -20.376 -16.301 -10.566 1.00 60.75 100 ASN A O 1
ATOM 774 N N . MET A 1 101 ? -18.789 -15.799 -9.068 1.00 53.62 101 MET A N 1
ATOM 775 C CA . MET A 1 101 ? -17.967 -15.046 -10.009 1.00 53.62 101 MET A CA 1
ATOM 776 C C . MET A 1 101 ? -17.111 -15.999 -10.852 1.00 53.62 101 MET A C 1
ATOM 778 O O . MET A 1 101 ? -16.196 -16.661 -10.364 1.00 53.62 101 MET A O 1
ATOM 782 N N . LYS A 1 102 ? -17.331 -16.015 -12.173 1.00 48.72 102 LYS A N 1
ATOM 783 C CA . LYS A 1 102 ? -16.372 -16.596 -13.128 1.00 48.72 102 LYS A CA 1
ATOM 784 C C . LYS A 1 102 ? -15.110 -15.729 -13.167 1.00 48.72 102 LYS A C 1
ATOM 786 O O . LYS A 1 102 ? -14.940 -14.920 -14.078 1.00 48.72 102 LYS A O 1
ATOM 791 N N . LYS A 1 103 ? -14.217 -15.879 -12.186 1.00 49.06 103 LYS A N 1
ATOM 792 C CA . LYS A 1 103 ? -12.906 -15.228 -12.224 1.00 49.06 103 LYS A CA 1
ATOM 793 C C . LYS A 1 103 ? -12.118 -15.840 -13.384 1.00 49.06 103 LYS A C 1
ATOM 795 O O . LYS A 1 103 ? -11.772 -17.020 -13.367 1.00 49.06 103 LYS A O 1
ATOM 800 N N . GLN A 1 104 ? -11.863 -15.046 -14.422 1.00 43.88 104 GLN A N 1
ATOM 801 C CA . GLN A 1 104 ? -10.777 -15.338 -15.352 1.00 43.88 104 GLN A CA 1
ATOM 802 C C . GLN A 1 104 ? -9.508 -15.394 -14.499 1.00 43.88 104 GLN A C 1
ATOM 804 O O . GLN A 1 104 ? -9.124 -14.388 -13.907 1.00 43.88 104 GLN A O 1
ATOM 809 N N . ILE A 1 105 ? -8.912 -16.579 -14.368 1.00 45.53 105 ILE A N 1
ATOM 810 C CA . ILE A 1 105 ? -7.613 -16.751 -13.715 1.00 45.53 105 ILE A CA 1
ATOM 811 C C . ILE A 1 105 ? -6.584 -16.093 -14.640 1.00 45.53 105 ILE A C 1
ATOM 813 O O . ILE A 1 105 ? -5.992 -16.748 -15.498 1.00 45.53 105 ILE A O 1
ATOM 817 N N . SER A 1 106 ? -6.430 -14.773 -14.533 1.00 46.94 106 SER A N 1
ATOM 818 C CA . SER A 1 106 ? -5.249 -14.089 -15.037 1.00 46.94 106 SER A CA 1
ATOM 819 C C . SER A 1 106 ? -4.134 -14.418 -14.061 1.00 46.94 106 SER A C 1
ATOM 821 O O . SER A 1 106 ? -4.213 -14.057 -12.891 1.00 46.94 106 SER A O 1
ATOM 823 N N . ALA A 1 107 ? -3.140 -15.161 -14.529 1.00 43.16 107 ALA A N 1
ATOM 824 C CA . ALA A 1 107 ? -1.974 -15.516 -13.746 1.00 43.16 107 ALA A CA 1
ATOM 825 C C . ALA A 1 107 ? -1.205 -14.248 -13.328 1.00 43.16 107 ALA A C 1
ATOM 827 O O . ALA A 1 107 ? -0.329 -13.817 -14.066 1.00 43.16 107 ALA A O 1
ATOM 828 N N . SER A 1 108 ? -1.498 -13.670 -12.160 1.00 56.22 108 SER A N 1
ATOM 829 C CA . SER A 1 108 ? -0.539 -12.818 -11.441 1.00 56.22 108 SER A CA 1
ATOM 830 C C . SER A 1 108 ? 0.360 -13.740 -10.622 1.00 56.22 108 SER A C 1
ATOM 832 O O . SER A 1 108 ? 0.235 -13.859 -9.406 1.00 56.22 108 SER A O 1
ATOM 834 N N . ALA A 1 109 ? 1.158 -14.546 -11.319 1.00 62.00 109 ALA A N 1
ATOM 835 C CA . ALA A 1 109 ? 1.824 -15.690 -10.710 1.00 62.00 109 ALA A CA 1
ATOM 836 C C . ALA A 1 109 ? 3.190 -15.339 -10.119 1.00 62.00 109 ALA A C 1
ATOM 838 O O . ALA A 1 109 ? 3.809 -16.208 -9.511 1.00 62.00 109 ALA A O 1
ATOM 839 N N . ASN A 1 110 ? 3.707 -14.115 -10.265 1.00 81.00 110 ASN A N 1
ATOM 840 C CA . ASN A 1 110 ? 5.061 -13.813 -9.804 1.00 81.00 110 ASN A CA 1
ATOM 841 C C . ASN A 1 110 ? 5.119 -12.826 -8.645 1.00 81.00 110 ASN A C 1
ATOM 843 O O . ASN A 1 110 ? 6.001 -12.989 -7.797 1.00 81.00 110 ASN A O 1
ATOM 847 N N . TYR A 1 111 ? 4.154 -11.919 -8.525 1.00 88.50 111 TYR A N 1
ATOM 848 C CA . TYR A 1 111 ? 4.163 -10.885 -7.500 1.00 88.50 111 TYR A CA 1
ATOM 849 C C . TYR A 1 111 ? 3.625 -11.334 -6.126 1.00 88.50 111 TYR A C 1
ATOM 851 O O . TYR A 1 111 ? 2.447 -11.648 -5.967 1.00 88.50 111 TYR A O 1
ATOM 859 N N . ASN A 1 112 ? 4.475 -11.310 -5.095 1.00 90.62 112 ASN A N 1
ATOM 860 C CA . ASN A 1 112 ? 4.073 -11.458 -3.696 1.00 90.62 112 ASN A CA 1
ATOM 861 C C . ASN A 1 112 ? 3.756 -10.085 -3.082 1.00 90.62 112 ASN A C 1
ATOM 863 O O . ASN A 1 112 ? 4.620 -9.395 -2.535 1.00 90.62 112 ASN A O 1
ATOM 867 N N . ARG A 1 113 ? 2.478 -9.710 -3.131 1.00 91.56 113 ARG A N 1
ATOM 868 C CA . ARG A 1 113 ? 1.994 -8.438 -2.577 1.00 91.56 113 ARG A CA 1
ATOM 869 C C . ARG A 1 113 ? 2.192 -8.301 -1.062 1.00 91.56 113 ARG A C 1
ATOM 871 O O . ARG A 1 113 ? 2.369 -7.191 -0.573 1.00 91.56 113 ARG A O 1
ATOM 878 N N . ILE A 1 114 ? 2.240 -9.407 -0.320 1.00 89.44 114 ILE A N 1
ATOM 879 C CA . ILE A 1 114 ? 2.452 -9.385 1.135 1.00 89.44 114 ILE A CA 1
ATOM 880 C C . ILE A 1 114 ? 3.897 -9.055 1.461 1.00 89.44 114 ILE A C 1
ATOM 882 O O . ILE A 1 114 ? 4.152 -8.201 2.307 1.00 89.44 114 ILE A O 1
ATOM 886 N N . SER A 1 115 ? 4.848 -9.635 0.729 1.00 92.69 115 SER A N 1
ATOM 887 C CA . SER A 1 115 ? 6.254 -9.240 0.831 1.00 92.69 115 SER A CA 1
ATOM 888 C C . SER A 1 115 ? 6.449 -7.757 0.509 1.00 92.69 115 SER A C 1
ATOM 890 O O . SER A 1 115 ? 7.163 -7.077 1.242 1.00 92.69 115 SER A O 1
ATOM 892 N N . ALA A 1 116 ? 5.771 -7.231 -0.517 1.00 96.50 116 ALA A N 1
ATOM 893 C CA . ALA A 1 116 ? 5.839 -5.808 -0.851 1.00 96.50 116 ALA A CA 1
ATOM 894 C C . ALA A 1 116 ? 5.244 -4.900 0.241 1.00 96.50 116 ALA A C 1
ATOM 896 O O . ALA A 1 116 ? 5.880 -3.924 0.640 1.00 96.50 116 ALA A O 1
ATOM 897 N N . ALA A 1 117 ? 4.058 -5.230 0.763 1.00 95.44 117 ALA A N 1
ATOM 898 C CA . ALA A 1 117 ? 3.411 -4.473 1.837 1.00 95.44 117 ALA A CA 1
ATOM 899 C C . ALA A 1 117 ? 4.222 -4.506 3.142 1.00 95.44 117 ALA A C 1
ATOM 901 O O . ALA A 1 117 ? 4.393 -3.478 3.802 1.00 95.44 117 ALA A O 1
ATOM 902 N N . ASN A 1 118 ? 4.746 -5.682 3.503 1.00 94.69 118 ASN A N 1
ATOM 903 C CA . ASN A 1 118 ? 5.584 -5.864 4.685 1.00 94.69 118 ASN A CA 1
ATOM 904 C C . ASN A 1 118 ? 6.892 -5.086 4.553 1.00 94.69 118 ASN A C 1
ATOM 906 O O . ASN A 1 118 ? 7.279 -4.413 5.504 1.00 94.69 118 ASN A O 1
ATOM 910 N N . TYR A 1 119 ? 7.538 -5.125 3.381 1.00 97.75 119 TYR A N 1
ATOM 911 C CA . TYR A 1 119 ? 8.737 -4.332 3.113 1.00 97.75 119 TYR A CA 1
ATOM 912 C C . TYR A 1 119 ? 8.457 -2.843 3.309 1.00 97.75 119 TYR A C 1
ATOM 914 O O . TYR A 1 119 ? 9.162 -2.181 4.070 1.00 97.75 119 TYR A O 1
ATOM 922 N N . ALA A 1 120 ? 7.390 -2.342 2.677 1.00 97.69 120 ALA A N 1
ATOM 923 C CA . ALA A 1 120 ? 6.989 -0.950 2.797 1.00 97.69 120 ALA A CA 1
ATOM 924 C C . ALA A 1 120 ? 6.802 -0.570 4.276 1.00 97.69 120 ALA A C 1
ATOM 926 O O . ALA A 1 120 ? 7.448 0.352 4.770 1.00 97.69 120 ALA A O 1
ATOM 927 N N . ASN A 1 121 ? 5.996 -1.322 5.025 1.00 94.25 121 ASN A N 1
ATOM 928 C CA . ASN A 1 121 ? 5.759 -1.053 6.445 1.00 94.25 121 ASN A CA 1
ATOM 929 C C . ASN A 1 121 ? 7.001 -1.171 7.336 1.00 94.25 121 ASN A C 1
ATOM 931 O O . ASN A 1 121 ? 7.080 -0.492 8.366 1.00 94.25 121 ASN A O 1
ATOM 935 N N . TYR A 1 122 ? 7.926 -2.069 7.004 1.00 96.50 122 TYR A N 1
ATOM 936 C CA . TYR A 1 122 ? 9.132 -2.294 7.792 1.00 96.50 122 TYR A CA 1
ATOM 937 C C . TYR A 1 122 ? 10.088 -1.108 7.673 1.00 96.50 122 TYR A C 1
ATOM 939 O O . TYR A 1 122 ? 10.533 -0.593 8.696 1.00 96.50 122 TYR A O 1
ATOM 947 N N . TYR A 1 123 ? 10.320 -0.631 6.448 1.00 96.31 123 TYR A N 1
ATOM 948 C CA . TYR A 1 123 ? 11.307 0.410 6.157 1.00 96.31 123 TYR A CA 1
ATOM 949 C C . TYR A 1 123 ? 10.769 1.847 6.212 1.00 96.31 123 TYR A C 1
ATOM 951 O O . TYR A 1 123 ? 11.388 2.745 5.662 1.00 96.31 123 TYR A O 1
ATOM 959 N N . THR A 1 124 ? 9.638 2.078 6.884 1.00 94.94 124 THR A N 1
ATOM 960 C CA . THR A 1 124 ? 9.068 3.418 7.107 1.00 94.94 124 THR A CA 1
ATOM 961 C C . THR A 1 124 ? 8.753 3.657 8.587 1.00 94.94 124 THR A C 1
ATOM 963 O O . THR A 1 124 ? 8.794 2.743 9.418 1.00 94.94 124 THR A O 1
ATOM 966 N N . SER A 1 125 ? 8.392 4.892 8.930 1.00 93.38 125 SER A N 1
ATOM 967 C CA . SER A 1 125 ? 8.034 5.319 10.281 1.00 93.38 125 SER A CA 1
ATOM 968 C C . SER A 1 125 ? 6.864 6.309 10.277 1.00 93.38 125 SER A C 1
ATOM 970 O O . SER A 1 125 ? 6.459 6.809 9.235 1.00 93.38 125 SER A O 1
ATOM 972 N N . ASN A 1 126 ? 6.303 6.587 11.455 1.00 92.31 126 ASN A N 1
ATOM 973 C CA . ASN A 1 126 ? 5.560 7.826 11.681 1.00 92.31 126 ASN A CA 1
ATOM 974 C C . ASN A 1 126 ? 6.521 8.780 12.381 1.00 92.31 126 ASN A C 1
ATOM 976 O O . ASN A 1 126 ? 7.051 8.435 13.438 1.00 92.31 126 ASN A O 1
ATOM 980 N N . THR A 1 127 ? 6.766 9.948 11.797 1.00 87.06 127 THR A N 1
ATOM 981 C CA . THR A 1 127 ? 7.782 10.867 12.313 1.00 87.06 127 THR A CA 1
ATOM 982 C C . THR A 1 127 ? 7.293 12.306 12.347 1.00 87.06 127 THR A C 1
ATOM 984 O O . THR A 1 127 ? 6.581 12.768 11.459 1.00 87.06 127 THR A O 1
ATOM 987 N N . SER A 1 128 ? 7.721 13.023 13.381 1.00 87.75 128 SER A N 1
ATOM 988 C CA . SER A 1 128 ? 7.689 14.484 13.446 1.00 87.75 128 SER A CA 1
ATOM 989 C C . SER A 1 128 ? 9.080 15.094 13.240 1.00 87.75 128 SER A C 1
ATOM 991 O O . SER A 1 128 ? 9.228 16.311 13.321 1.00 87.75 128 SER A O 1
ATOM 993 N N . ALA A 1 129 ? 10.108 14.267 13.016 1.00 86.56 129 ALA A N 1
ATOM 994 C CA . ALA A 1 129 ? 11.458 14.738 12.750 1.00 86.56 129 ALA A CA 1
ATOM 995 C C . ALA A 1 129 ? 11.539 15.350 11.350 1.00 86.56 129 ALA A C 1
ATOM 997 O O . ALA A 1 129 ? 11.071 14.767 10.370 1.00 86.56 129 ALA A O 1
ATOM 998 N N . LEU A 1 130 ? 12.163 16.521 11.275 1.00 87.69 130 LEU A N 1
ATOM 999 C CA . LEU A 1 130 ? 12.490 17.191 10.028 1.00 87.69 130 LEU A CA 1
ATOM 1000 C C . LEU A 1 130 ? 13.789 16.607 9.470 1.00 87.69 130 LEU A C 1
ATOM 1002 O O . LEU A 1 130 ? 14.831 16.662 10.119 1.00 87.69 130 LEU A O 1
ATOM 1006 N N . CYS A 1 131 ? 13.715 16.055 8.264 1.00 86.50 131 CYS A N 1
ATOM 1007 C CA . CYS A 1 131 ? 14.876 15.578 7.519 1.00 86.50 131 CYS A CA 1
ATOM 1008 C C . CYS A 1 131 ? 15.522 16.725 6.718 1.00 86.50 131 CYS A C 1
ATOM 1010 O O . CYS A 1 131 ? 16.742 16.842 6.647 1.00 86.50 131 CYS A O 1
ATOM 1012 N N . THR A 1 132 ? 14.693 17.625 6.182 1.00 84.81 132 THR A N 1
ATOM 1013 C CA . THR A 1 132 ? 15.086 18.965 5.712 1.00 84.81 132 THR A CA 1
ATOM 1014 C C . THR A 1 132 ? 14.185 20.014 6.364 1.00 84.81 132 THR A C 1
ATOM 1016 O O . THR A 1 132 ? 13.315 19.669 7.157 1.00 84.81 132 THR A O 1
ATOM 1019 N N . SER A 1 133 ? 14.331 21.294 6.008 1.00 80.94 133 SER A N 1
ATOM 1020 C CA . SER A 1 133 ? 13.537 22.397 6.572 1.00 80.94 133 SER A CA 1
ATOM 1021 C C . SER A 1 133 ? 12.013 22.247 6.446 1.00 80.94 133 SER A C 1
ATOM 1023 O O . SER A 1 133 ? 11.293 22.910 7.187 1.00 80.94 133 SER A O 1
ATOM 1025 N N . SER A 1 134 ? 11.506 21.401 5.542 1.00 84.94 134 SER A N 1
ATOM 1026 C CA . SER A 1 134 ? 10.063 21.236 5.305 1.00 84.94 134 SER A CA 1
ATOM 1027 C C . SER A 1 134 ? 9.584 19.791 5.158 1.00 84.94 134 SER A C 1
ATOM 1029 O O . SER A 1 134 ? 8.381 19.570 5.027 1.00 84.94 134 SER A O 1
ATOM 1031 N N . ILE A 1 135 ? 10.484 18.800 5.176 1.00 88.31 135 ILE A N 1
ATOM 1032 C CA . ILE A 1 135 ? 10.117 17.398 4.949 1.00 88.31 135 ILE A CA 1
ATOM 1033 C C . ILE A 1 135 ? 10.230 16.605 6.243 1.00 88.31 135 ILE A C 1
ATOM 1035 O O . ILE A 1 135 ? 11.319 16.465 6.802 1.00 88.31 135 ILE A O 1
ATOM 1039 N N . LEU A 1 136 ? 9.105 16.032 6.673 1.00 89.94 136 LEU A N 1
ATOM 1040 C CA . LEU A 1 136 ? 9.057 15.090 7.785 1.00 89.94 136 LEU A CA 1
ATOM 1041 C C . LEU A 1 136 ? 9.509 13.710 7.300 1.00 89.94 136 LEU A C 1
ATOM 1043 O O . LEU A 1 136 ? 8.799 13.046 6.552 1.00 89.94 136 LEU A O 1
ATOM 1047 N N . ALA A 1 137 ? 10.703 13.284 7.683 1.00 90.88 137 ALA A N 1
ATOM 1048 C CA . ALA A 1 137 ? 11.229 11.974 7.318 1.00 90.88 137 ALA A CA 1
ATOM 1049 C C . ALA A 1 137 ? 12.238 11.499 8.362 1.00 90.88 137 ALA A C 1
ATOM 1051 O O . ALA A 1 137 ? 12.892 12.311 9.019 1.00 90.88 137 ALA A O 1
ATOM 1052 N N . ASN A 1 138 ? 12.359 10.184 8.526 1.00 90.38 138 ASN A N 1
ATOM 1053 C CA . ASN A 1 138 ? 13.337 9.587 9.423 1.00 90.38 138 ASN A CA 1
ATOM 1054 C C . ASN A 1 138 ? 14.152 8.502 8.700 1.00 90.38 138 ASN A C 1
ATOM 1056 O O . ASN A 1 138 ? 13.817 7.316 8.793 1.00 90.38 138 ASN A O 1
ATOM 1060 N N . PRO A 1 139 ? 15.261 8.896 8.039 1.00 89.06 139 PRO A N 1
ATOM 1061 C CA . PRO A 1 139 ? 16.112 7.982 7.280 1.00 89.06 139 PRO A CA 1
ATOM 1062 C C . PRO A 1 139 ? 16.712 6.820 8.076 1.00 89.06 139 PRO A C 1
ATOM 1064 O O . PRO A 1 139 ? 17.190 5.863 7.475 1.00 89.06 139 PRO A O 1
ATOM 1067 N N . TYR A 1 140 ? 16.667 6.865 9.412 1.00 90.31 140 TYR A N 1
ATOM 1068 C CA . TYR A 1 140 ? 17.070 5.747 10.267 1.00 90.31 140 TYR A CA 1
ATOM 1069 C C . TYR A 1 140 ? 16.279 4.462 9.980 1.00 90.31 140 TYR A C 1
ATOM 1071 O O . TYR A 1 140 ? 16.813 3.365 10.110 1.00 90.31 140 TYR A O 1
ATOM 1079 N N . TYR A 1 141 ? 15.010 4.594 9.584 1.00 91.94 141 TYR A N 1
ATOM 1080 C CA . TYR A 1 141 ? 14.151 3.450 9.276 1.00 91.94 141 TYR A CA 1
ATOM 1081 C C . TYR A 1 141 ? 14.269 2.981 7.825 1.00 91.94 141 TYR A C 1
ATOM 1083 O O . TYR A 1 141 ? 13.724 1.937 7.484 1.00 91.94 141 TYR A O 1
ATOM 1091 N N . TRP A 1 142 ? 14.965 3.723 6.966 1.00 92.25 142 TRP A N 1
ATOM 1092 C CA . TRP A 1 142 ? 15.064 3.410 5.544 1.00 92.25 142 TRP A CA 1
ATOM 1093 C C . TRP A 1 142 ? 16.095 2.298 5.310 1.00 92.25 142 TRP A C 1
ATOM 1095 O O . TRP A 1 142 ? 17.049 2.152 6.075 1.00 92.25 142 TRP A O 1
ATOM 1105 N N . ASN A 1 143 ? 15.958 1.523 4.229 1.00 92.56 143 ASN A N 1
ATOM 1106 C CA . ASN A 1 143 ? 16.886 0.425 3.913 1.00 92.56 143 ASN A CA 1
ATOM 1107 C C . ASN A 1 143 ? 18.224 0.904 3.313 1.00 92.56 143 ASN A C 1
ATOM 1109 O O . ASN A 1 143 ? 18.666 0.430 2.265 1.00 92.56 143 ASN A O 1
ATOM 1113 N N . THR A 1 144 ? 18.886 1.848 3.973 1.00 86.94 144 THR A N 1
ATOM 1114 C CA . THR A 1 144 ? 20.118 2.484 3.482 1.00 86.94 144 THR A CA 1
ATOM 1115 C C . THR A 1 144 ? 21.327 1.550 3.478 1.00 86.94 144 THR A C 1
ATOM 1117 O O . THR A 1 144 ? 22.284 1.798 2.752 1.00 86.94 144 THR A O 1
ATOM 1120 N N . ASN A 1 145 ? 21.269 0.442 4.223 1.00 87.25 145 ASN A N 1
ATOM 1121 C CA . ASN A 1 145 ? 22.317 -0.580 4.222 1.00 87.25 145 ASN A CA 1
ATOM 1122 C C . ASN A 1 145 ? 22.394 -1.348 2.893 1.00 87.25 145 ASN A C 1
ATOM 1124 O O . ASN A 1 145 ? 23.480 -1.738 2.476 1.00 87.25 145 ASN A O 1
ATOM 1128 N N . VAL A 1 146 ? 21.250 -1.589 2.242 1.00 87.44 146 VAL A N 1
ATOM 1129 C CA . VAL A 1 146 ? 21.179 -2.300 0.951 1.00 87.44 146 VAL A CA 1
ATOM 1130 C C . VAL A 1 146 ? 21.067 -1.315 -0.211 1.00 87.44 146 VAL A C 1
ATOM 1132 O O . VAL A 1 146 ? 21.673 -1.525 -1.260 1.00 87.44 146 VAL A O 1
ATOM 1135 N N . TYR A 1 147 ? 20.322 -0.228 -0.004 1.00 87.06 147 TYR A N 1
ATOM 1136 C CA . TYR A 1 147 ? 20.072 0.823 -0.984 1.00 87.06 147 TYR A CA 1
ATOM 1137 C C . TYR A 1 147 ? 20.477 2.185 -0.396 1.00 87.06 147 TYR A C 1
ATOM 1139 O O . TYR A 1 147 ? 19.616 2.938 0.067 1.00 87.06 147 TYR A O 1
ATOM 1147 N N . PRO A 1 148 ? 21.783 2.513 -0.349 1.00 82.56 148 PRO A N 1
ATOM 1148 C CA . PRO A 1 148 ? 22.257 3.811 0.129 1.00 82.56 148 PRO A CA 1
ATOM 1149 C C . PRO A 1 148 ? 21.498 4.992 -0.502 1.00 82.56 148 PRO A C 1
ATOM 1151 O O . PRO A 1 148 ? 21.470 5.168 -1.719 1.00 82.56 148 PRO A O 1
ATOM 1154 N N . THR A 1 149 ? 20.850 5.827 0.310 1.00 69.69 149 THR A N 1
ATOM 1155 C CA . THR A 1 149 ? 20.080 6.953 -0.236 1.00 69.69 149 THR A CA 1
ATOM 1156 C C . THR A 1 149 ? 21.000 8.137 -0.536 1.00 69.69 149 THR A C 1
ATOM 1158 O O . THR A 1 149 ? 21.747 8.586 0.331 1.00 69.69 149 THR A O 1
ATOM 1161 N N . TYR A 1 150 ? 20.947 8.663 -1.760 1.00 63.28 150 TYR A N 1
ATOM 1162 C CA . TYR A 1 150 ? 21.658 9.897 -2.135 1.00 63.28 150 TYR A CA 1
ATOM 1163 C C . TYR A 1 150 ? 20.743 11.120 -2.123 1.00 63.28 150 TYR A C 1
ATOM 1165 O O . TYR A 1 150 ? 21.167 12.229 -1.807 1.00 63.28 150 TYR A O 1
ATOM 1173 N N . LYS A 1 151 ? 19.451 10.921 -2.409 1.00 71.25 151 LYS A N 1
ATOM 1174 C CA . LYS A 1 151 ? 18.424 11.962 -2.323 1.00 71.25 151 LYS A CA 1
ATOM 1175 C C . LYS A 1 151 ? 17.761 11.887 -0.955 1.00 71.25 151 LYS A C 1
ATOM 1177 O O . LYS A 1 151 ? 16.581 11.552 -0.824 1.00 71.25 151 LYS A O 1
ATOM 1182 N N . LEU A 1 152 ? 18.576 12.178 0.059 1.00 72.94 152 LEU A N 1
ATOM 1183 C CA . LEU A 1 152 ? 18.161 12.204 1.453 1.00 72.94 152 LEU A CA 1
ATOM 1184 C C . LEU A 1 152 ? 16.865 13.020 1.569 1.00 72.94 152 LEU A C 1
ATOM 1186 O O . LEU A 1 152 ? 16.756 14.109 1.002 1.00 72.94 152 LEU A O 1
ATOM 1190 N N . CYS A 1 153 ? 15.881 12.470 2.279 1.00 80.44 153 CYS A N 1
ATOM 1191 C CA . CYS A 1 153 ? 14.579 13.089 2.545 1.00 80.44 153 CYS A CA 1
ATOM 1192 C C . CYS A 1 153 ? 13.554 13.115 1.392 1.00 80.44 153 CYS A C 1
ATOM 1194 O O . CYS A 1 153 ? 12.427 13.528 1.644 1.00 80.44 153 CYS A O 1
ATOM 1196 N N . ALA A 1 154 ? 13.871 12.694 0.160 1.00 82.12 154 ALA A N 1
ATOM 1197 C CA . ALA A 1 154 ? 12.926 12.755 -0.969 1.00 82.12 154 ALA A CA 1
ATOM 1198 C C . ALA A 1 154 ? 13.023 11.540 -1.914 1.00 82.12 154 ALA A C 1
ATOM 1200 O O . ALA A 1 154 ? 13.310 11.682 -3.107 1.00 82.12 154 ALA A O 1
ATOM 1201 N N . ASP A 1 155 ? 12.764 10.350 -1.375 1.00 87.75 155 ASP A N 1
ATOM 1202 C CA . ASP A 1 155 ? 13.038 9.040 -1.978 1.00 87.75 155 ASP A CA 1
ATOM 1203 C C . ASP A 1 155 ? 11.776 8.185 -2.224 1.00 87.75 155 ASP A C 1
ATOM 1205 O O . ASP A 1 155 ? 11.884 6.982 -2.441 1.00 87.75 155 ASP A O 1
ATOM 1209 N N . CYS A 1 156 ? 10.572 8.776 -2.228 1.00 93.19 156 CYS A N 1
ATOM 1210 C CA . CYS A 1 156 ? 9.311 8.024 -2.350 1.00 93.19 156 CYS A CA 1
ATOM 1211 C C . CYS A 1 156 ? 9.296 6.983 -3.488 1.00 93.19 156 CYS A C 1
ATOM 1213 O O . CYS A 1 156 ? 8.815 5.870 -3.303 1.00 93.19 156 CYS A O 1
ATOM 1215 N N . ALA A 1 157 ? 9.852 7.303 -4.657 1.00 92.62 157 ALA A N 1
ATOM 1216 C CA . ALA A 1 157 ? 9.918 6.371 -5.778 1.00 92.62 157 ALA A CA 1
ATOM 1217 C C . ALA A 1 157 ? 10.918 5.228 -5.555 1.00 92.62 157 ALA A C 1
ATOM 1219 O O . ALA A 1 157 ? 10.644 4.100 -5.965 1.00 92.62 157 ALA A O 1
ATOM 1220 N N . ASP A 1 158 ? 12.037 5.503 -4.889 1.00 91.75 158 ASP A N 1
ATOM 1221 C CA . ASP A 1 158 ? 13.079 4.516 -4.616 1.00 91.75 158 ASP A CA 1
ATOM 1222 C C . ASP A 1 158 ? 12.559 3.520 -3.579 1.00 91.75 158 ASP A C 1
ATOM 1224 O O . ASP A 1 158 ? 12.504 2.320 -3.834 1.00 91.75 158 ASP A O 1
ATOM 1228 N N . TYR A 1 159 ? 11.991 4.031 -2.490 1.00 94.69 159 TYR A N 1
ATOM 1229 C CA . TYR A 1 159 ? 11.305 3.248 -1.468 1.00 94.69 159 TYR A CA 1
ATOM 1230 C C . TYR A 1 159 ? 10.203 2.328 -2.030 1.00 94.69 159 TYR A C 1
ATOM 1232 O O . TYR A 1 159 ? 10.150 1.129 -1.716 1.00 94.69 159 TYR A O 1
ATOM 1240 N N . ILE A 1 160 ? 9.332 2.844 -2.905 1.00 96.69 160 ILE A N 1
ATOM 1241 C CA . ILE A 1 160 ? 8.307 2.007 -3.544 1.00 96.69 160 ILE A CA 1
ATOM 1242 C C . ILE A 1 160 ? 8.938 1.030 -4.537 1.00 96.69 160 ILE A C 1
ATOM 1244 O O . ILE A 1 160 ? 8.502 -0.118 -4.600 1.00 96.69 160 ILE A O 1
ATOM 1248 N N . SER A 1 161 ? 9.994 1.412 -5.258 1.00 95.06 161 SER A N 1
ATOM 1249 C CA . SER A 1 161 ? 10.707 0.492 -6.154 1.00 95.06 161 SER A CA 1
ATOM 1250 C C . SER A 1 161 ? 11.318 -0.686 -5.392 1.00 95.06 161 SER A C 1
ATOM 1252 O O . SER A 1 161 ? 11.152 -1.838 -5.799 1.00 95.06 161 SER A O 1
ATOM 1254 N N . GLN A 1 162 ? 11.930 -0.423 -4.237 1.00 95.31 162 GLN A N 1
ATOM 1255 C CA . GLN A 1 162 ? 12.435 -1.456 -3.338 1.00 95.31 162 GLN A CA 1
ATOM 1256 C C . GLN A 1 162 ? 11.307 -2.375 -2.841 1.00 95.31 162 GLN A C 1
ATOM 1258 O O . GLN A 1 162 ? 11.449 -3.598 -2.867 1.00 95.31 162 GLN A O 1
ATOM 1263 N N . SER A 1 163 ? 10.154 -1.805 -2.471 1.00 97.12 163 SER A N 1
ATOM 1264 C CA . SER A 1 163 ? 8.970 -2.574 -2.057 1.00 97.12 163 SER A CA 1
ATOM 1265 C C . SER A 1 163 ? 8.454 -3.477 -3.187 1.00 97.12 163 SER A C 1
ATOM 1267 O O . SER A 1 163 ? 8.172 -4.657 -2.979 1.00 97.12 163 SER A O 1
ATOM 1269 N N . MET A 1 164 ? 8.398 -2.960 -4.417 1.00 96.06 164 MET A N 1
ATOM 1270 C CA . MET A 1 164 ? 8.015 -3.728 -5.606 1.00 96.06 164 MET A CA 1
ATOM 1271 C C . MET A 1 164 ? 9.025 -4.844 -5.915 1.00 96.06 164 MET A C 1
ATOM 1273 O O . MET A 1 164 ? 8.622 -5.957 -6.263 1.00 96.06 164 MET A O 1
ATOM 1277 N N . ARG A 1 165 ? 10.328 -4.588 -5.728 1.00 95.00 165 ARG A N 1
ATOM 1278 C CA . ARG A 1 165 ? 11.387 -5.601 -5.869 1.00 95.00 165 ARG A CA 1
ATOM 1279 C C . ARG A 1 165 ? 11.269 -6.694 -4.809 1.00 95.00 165 ARG A C 1
ATOM 1281 O O . ARG A 1 165 ? 11.417 -7.866 -5.146 1.00 95.00 165 ARG A O 1
ATOM 1288 N N . ALA A 1 166 ? 10.957 -6.339 -3.562 1.00 96.12 166 ALA A N 1
ATOM 1289 C CA . ALA A 1 166 ? 10.690 -7.300 -2.489 1.00 96.12 166 ALA A CA 1
ATOM 1290 C C . ALA A 1 166 ? 9.448 -8.160 -2.776 1.00 96.12 166 ALA A C 1
ATOM 1292 O O . ALA A 1 166 ? 9.417 -9.338 -2.429 1.0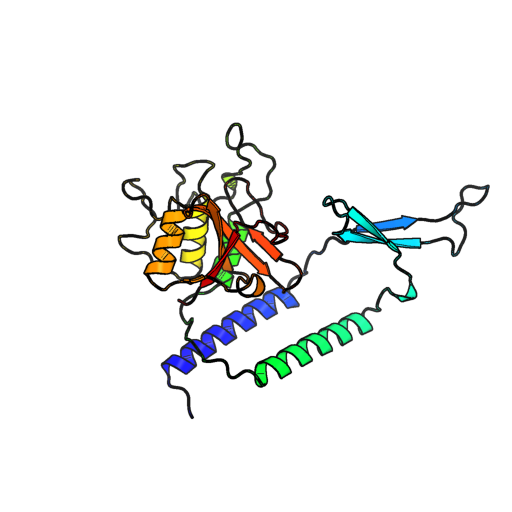0 96.12 166 ALA A O 1
ATOM 1293 N N . GLY A 1 167 ? 8.458 -7.598 -3.475 1.00 93.50 167 GLY A N 1
ATOM 1294 C CA . GLY A 1 167 ? 7.328 -8.347 -4.025 1.00 93.50 167 GLY A CA 1
ATOM 1295 C C . GLY A 1 167 ? 7.669 -9.226 -5.231 1.00 93.50 167 GLY A C 1
ATOM 1296 O O . GLY A 1 167 ? 6.811 -9.967 -5.694 1.00 93.50 167 GLY A O 1
ATOM 1297 N N . GLY A 1 168 ? 8.899 -9.192 -5.746 1.00 92.56 168 GLY A N 1
ATOM 1298 C CA . GLY A 1 168 ? 9.359 -10.078 -6.817 1.00 92.56 168 GLY A CA 1
ATOM 1299 C C . GLY A 1 168 ? 9.342 -9.477 -8.224 1.00 92.56 168 GLY A C 1
ATOM 1300 O O . GLY A 1 168 ? 9.626 -10.208 -9.172 1.00 92.56 168 GLY A O 1
ATOM 1301 N N . ILE A 1 169 ? 9.065 -8.175 -8.390 1.00 91.88 169 ILE A N 1
ATOM 1302 C CA . ILE A 1 169 ? 9.272 -7.507 -9.687 1.00 91.88 169 ILE A CA 1
ATOM 1303 C C . ILE A 1 169 ? 10.777 -7.513 -10.008 1.00 91.88 169 ILE A C 1
ATOM 1305 O O . ILE A 1 169 ? 11.567 -7.011 -9.201 1.00 91.88 169 ILE A O 1
ATOM 1309 N N . PRO A 1 170 ? 11.216 -8.075 -11.148 1.00 89.69 170 PRO A N 1
ATOM 1310 C CA . PRO A 1 170 ? 12.629 -8.142 -11.492 1.00 89.69 170 PRO A CA 1
ATOM 1311 C C . PRO A 1 170 ? 13.158 -6.769 -11.912 1.00 89.69 170 PRO A C 1
ATOM 1313 O O . PRO A 1 170 ? 12.452 -5.973 -12.532 1.00 89.69 170 PRO A O 1
ATOM 1316 N N . THR A 1 171 ? 14.432 -6.509 -11.621 1.00 88.75 171 THR A N 1
ATOM 1317 C CA . THR A 1 171 ? 15.136 -5.358 -12.200 1.00 88.75 171 THR A CA 1
ATOM 1318 C C . THR A 1 171 ? 15.450 -5.567 -13.673 1.00 88.75 171 THR A C 1
ATOM 1320 O O . THR A 1 171 ? 15.519 -6.696 -14.154 1.00 88.75 171 THR A O 1
ATOM 1323 N N . SER A 1 172 ? 15.682 -4.467 -14.379 1.00 84.19 172 SER A N 1
ATOM 1324 C CA . SER A 1 172 ? 16.129 -4.445 -15.772 1.00 84.19 172 SER A CA 1
ATOM 1325 C C . SER A 1 172 ? 17.166 -3.342 -15.981 1.00 84.19 172 SER A C 1
ATOM 1327 O O . SER A 1 172 ? 17.464 -2.587 -15.061 1.00 84.19 172 SER A O 1
ATOM 1329 N N . ASN A 1 173 ? 17.646 -3.180 -17.215 1.00 78.44 173 ASN A N 1
ATOM 1330 C CA . ASN A 1 173 ? 18.529 -2.072 -17.599 1.00 78.44 173 ASN A CA 1
ATOM 1331 C C . ASN A 1 173 ? 17.848 -0.684 -17.556 1.00 78.44 173 ASN A C 1
ATOM 1333 O O . ASN A 1 173 ? 18.507 0.324 -17.804 1.00 78.44 173 ASN A O 1
ATOM 1337 N N . TYR A 1 174 ? 16.538 -0.630 -17.290 1.00 76.69 174 TYR A N 1
ATOM 1338 C CA . TYR A 1 174 ? 15.732 0.598 -17.223 1.00 76.69 174 TYR A CA 1
ATOM 1339 C C . TYR A 1 174 ? 14.962 0.735 -15.906 1.00 76.69 174 TYR A C 1
ATOM 1341 O O . TYR A 1 174 ? 14.240 1.701 -15.715 1.00 76.69 174 TYR A O 1
ATOM 1349 N N . TRP A 1 175 ? 15.053 -0.242 -15.007 1.00 85.00 175 TRP A N 1
ATOM 1350 C CA . TRP A 1 175 ? 14.478 -0.162 -13.668 1.00 85.00 175 TRP A CA 1
ATOM 1351 C C . TRP A 1 175 ? 15.374 -0.965 -12.743 1.00 85.00 175 TRP A C 1
ATOM 1353 O O . TRP A 1 175 ? 15.248 -2.185 -12.623 1.00 85.00 175 TRP A O 1
ATOM 1363 N N . TYR A 1 176 ? 16.332 -0.271 -12.150 1.00 84.38 176 TYR A N 1
ATOM 1364 C CA . TYR A 1 176 ? 17.313 -0.808 -11.224 1.00 84.38 176 TYR A CA 1
ATOM 1365 C C . TYR A 1 176 ? 17.718 0.278 -10.235 1.00 84.38 176 TYR A C 1
ATOM 1367 O O . TYR A 1 176 ? 17.565 1.471 -10.501 1.00 84.38 176 TYR A O 1
ATOM 1375 N N . TYR A 1 177 ? 18.251 -0.153 -9.097 1.00 84.75 177 TYR A N 1
ATOM 1376 C CA . TYR A 1 177 ? 18.909 0.751 -8.173 1.00 84.75 177 TYR A CA 1
ATOM 1377 C C . TYR A 1 177 ? 20.209 1.259 -8.801 1.00 84.75 177 TYR A C 1
ATOM 1379 O O . TYR A 1 177 ? 21.175 0.502 -8.927 1.00 84.75 177 TYR A O 1
ATOM 1387 N N . ASP A 1 178 ? 20.225 2.519 -9.227 1.00 74.38 178 ASP A N 1
ATOM 1388 C CA . ASP A 1 178 ? 21.420 3.129 -9.803 1.00 74.38 178 ASP A CA 1
ATOM 1389 C C . ASP A 1 178 ? 22.324 3.715 -8.712 1.00 74.38 178 ASP A C 1
ATOM 1391 O O . ASP A 1 178 ? 22.077 4.810 -8.207 1.00 74.38 178 ASP A O 1
ATOM 1395 N N . GLN A 1 179 ? 23.402 2.995 -8.395 1.00 70.06 179 GLN A N 1
ATOM 1396 C CA . GLN A 1 179 ? 24.458 3.449 -7.480 1.00 70.06 179 GLN A CA 1
ATOM 1397 C C . GLN A 1 179 ? 25.276 4.628 -8.030 1.00 70.06 179 GLN A C 1
ATOM 1399 O O . GLN A 1 179 ? 25.937 5.316 -7.255 1.00 70.06 179 GLN A O 1
ATOM 1404 N N . ASN A 1 180 ? 25.253 4.847 -9.351 1.00 68.88 180 ASN A N 1
ATOM 1405 C CA . ASN A 1 180 ? 26.067 5.842 -10.053 1.00 68.88 180 ASN A CA 1
ATOM 1406 C C . ASN A 1 180 ? 25.256 7.058 -10.535 1.00 68.88 180 ASN A C 1
ATOM 1408 O O . ASN A 1 180 ? 25.824 7.963 -11.146 1.00 68.88 180 ASN A O 1
ATOM 1412 N N . TYR A 1 181 ? 23.949 7.104 -10.249 1.00 62.31 181 TYR A N 1
ATOM 1413 C CA . TYR A 1 181 ? 23.073 8.273 -10.446 1.00 62.31 181 TYR A CA 1
ATOM 1414 C C . TYR A 1 181 ? 22.978 8.801 -11.889 1.00 62.31 181 TYR A C 1
ATOM 1416 O O . TYR A 1 181 ? 22.712 9.979 -12.124 1.00 62.31 181 TYR A O 1
ATOM 1424 N N . SER A 1 182 ? 23.184 7.928 -12.867 1.00 65.44 182 SER A N 1
ATOM 1425 C CA . SER A 1 182 ? 23.162 8.234 -14.297 1.00 65.44 182 SER A CA 1
ATOM 1426 C C . SER A 1 182 ? 21.774 8.091 -14.938 1.00 65.44 182 SER A C 1
ATOM 1428 O O . SER A 1 182 ? 21.515 8.728 -15.964 1.00 65.44 182 SER A O 1
ATOM 1430 N N . ARG A 1 183 ? 20.869 7.286 -14.352 1.00 61.56 183 ARG A N 1
ATOM 1431 C CA . ARG A 1 183 ? 19.508 7.040 -14.863 1.00 61.56 183 ARG A CA 1
ATOM 1432 C C . ARG A 1 183 ? 18.447 6.932 -13.742 1.00 61.56 183 ARG A C 1
ATOM 1434 O O . ARG A 1 183 ? 18.622 6.154 -12.807 1.00 61.56 183 ARG A O 1
ATOM 1441 N N . PRO A 1 184 ? 17.357 7.732 -13.780 1.00 61.50 184 PRO A N 1
ATOM 1442 C CA . PRO A 1 184 ? 16.533 8.003 -12.597 1.00 61.50 184 PRO A CA 1
ATOM 1443 C C . PRO A 1 184 ? 15.208 7.209 -12.497 1.00 61.50 184 PRO A C 1
ATOM 1445 O O . PRO A 1 184 ? 14.259 7.690 -11.870 1.00 61.50 184 PRO A O 1
ATOM 1448 N N . GLU A 1 185 ? 15.061 6.028 -13.102 1.00 67.00 185 GLU A N 1
ATOM 1449 C CA . GLU A 1 185 ? 13.757 5.338 -13.152 1.00 67.00 185 GLU A CA 1
ATOM 1450 C C . GLU A 1 185 ? 13.277 4.813 -11.785 1.00 67.00 185 GLU A C 1
ATOM 1452 O O . GLU A 1 185 ? 12.074 4.837 -11.528 1.00 67.00 185 GLU A O 1
ATOM 1457 N N . TRP A 1 186 ? 14.183 4.431 -10.871 1.00 79.62 186 TRP A N 1
ATOM 1458 C CA . TRP A 1 186 ? 13.849 4.212 -9.446 1.00 79.62 186 TRP A CA 1
ATOM 1459 C C . TRP A 1 186 ? 13.646 5.524 -8.674 1.00 79.62 186 TRP A C 1
ATOM 1461 O O . TRP A 1 186 ? 13.019 5.530 -7.627 1.00 79.62 186 TRP A O 1
ATOM 1471 N N . TRP A 1 187 ? 14.123 6.658 -9.185 1.00 75.56 187 TRP A N 1
ATOM 1472 C CA . TRP A 1 187 ? 14.243 7.909 -8.426 1.00 75.56 187 TRP A CA 1
ATOM 1473 C C . TRP A 1 187 ? 13.050 8.849 -8.563 1.00 75.56 187 TRP A C 1
ATOM 1475 O O . TRP A 1 187 ? 12.868 9.759 -7.750 1.00 75.56 187 TRP A O 1
ATOM 1485 N N . THR A 1 188 ? 12.245 8.676 -9.608 1.00 86.38 188 THR A N 1
ATOM 1486 C CA . THR A 1 188 ? 11.114 9.563 -9.894 1.00 86.38 188 THR A CA 1
ATOM 1487 C C . THR A 1 188 ? 9.807 8.793 -9.848 1.00 86.38 188 THR A C 1
ATOM 1489 O O . THR A 1 188 ? 9.681 7.722 -10.438 1.00 86.38 188 THR A O 1
ATOM 1492 N N . ALA A 1 189 ? 8.799 9.355 -9.172 1.00 91.31 189 ALA A N 1
ATOM 1493 C CA . ALA A 1 189 ? 7.490 8.714 -9.065 1.00 91.31 189 ALA A CA 1
ATOM 1494 C C . ALA A 1 189 ? 6.876 8.492 -10.458 1.00 91.31 189 ALA A C 1
ATOM 1496 O O . ALA A 1 189 ? 6.311 7.434 -10.732 1.00 91.31 189 ALA A O 1
ATOM 1497 N N . ASN A 1 190 ? 7.065 9.453 -11.371 1.00 88.94 190 ASN A N 1
ATOM 1498 C CA . ASN A 1 190 ? 6.629 9.321 -12.757 1.00 88.94 190 ASN A CA 1
ATOM 1499 C C . ASN A 1 190 ? 7.402 8.259 -13.546 1.00 88.94 190 ASN A C 1
ATOM 1501 O O . ASN A 1 190 ? 6.778 7.523 -14.312 1.00 88.94 190 ASN A O 1
ATOM 1505 N N . GLY A 1 191 ? 8.722 8.156 -13.361 1.00 86.69 191 GLY A N 1
ATOM 1506 C CA . GLY A 1 191 ? 9.545 7.127 -14.000 1.00 86.69 191 GLY A CA 1
ATOM 1507 C C . GLY A 1 191 ? 9.116 5.727 -13.573 1.00 86.69 191 GLY A C 1
ATOM 1508 O O . GLY A 1 191 ? 8.782 4.909 -14.430 1.00 86.69 191 GLY A O 1
ATOM 1509 N N . LEU A 1 192 ? 8.992 5.499 -12.261 1.00 91.06 192 LEU A N 1
ATOM 1510 C CA . LEU A 1 192 ? 8.481 4.253 -11.689 1.00 91.06 192 LEU A CA 1
ATOM 1511 C C . LEU A 1 192 ? 7.102 3.893 -12.260 1.00 91.06 192 LEU A C 1
ATOM 1513 O O . LEU A 1 192 ? 6.917 2.796 -12.790 1.00 91.06 192 LEU A O 1
ATOM 1517 N N . ARG A 1 193 ? 6.135 4.818 -12.188 1.00 91.69 193 ARG A N 1
ATOM 1518 C CA . ARG A 1 193 ? 4.775 4.589 -12.699 1.00 91.69 193 ARG A CA 1
ATOM 1519 C C . ARG A 1 193 ? 4.792 4.216 -14.181 1.00 91.69 193 ARG A C 1
ATOM 1521 O O . ARG A 1 193 ? 4.178 3.228 -14.574 1.00 91.69 193 ARG A O 1
ATOM 1528 N N . THR A 1 194 ? 5.482 5.012 -14.994 1.00 86.12 194 THR A N 1
ATOM 1529 C CA . THR A 1 194 ? 5.541 4.826 -16.449 1.00 86.12 194 THR A CA 1
ATOM 1530 C C . THR A 1 194 ? 6.175 3.486 -16.796 1.00 86.12 194 THR A C 1
ATOM 1532 O O . THR A 1 194 ? 5.612 2.735 -17.588 1.00 86.12 194 THR A O 1
ATOM 1535 N N . TYR A 1 195 ? 7.293 3.144 -16.153 1.00 84.62 195 TYR A N 1
ATOM 1536 C CA . TYR A 1 195 ? 7.971 1.872 -16.367 1.00 84.62 195 TYR A CA 1
ATOM 1537 C C . TYR A 1 195 ? 7.059 0.679 -16.052 1.00 84.62 195 TYR A C 1
ATOM 1539 O O . TYR A 1 195 ? 6.917 -0.219 -16.882 1.00 84.62 195 TYR A O 1
ATOM 1547 N N . MET A 1 196 ? 6.406 0.684 -14.886 1.00 87.88 196 MET A N 1
ATOM 1548 C CA . MET A 1 196 ? 5.550 -0.426 -14.455 1.00 87.88 196 MET A CA 1
ATOM 1549 C C . MET A 1 196 ? 4.331 -0.615 -15.368 1.00 87.88 196 MET A C 1
ATOM 1551 O O . MET A 1 196 ? 3.965 -1.752 -15.663 1.00 87.88 196 MET A O 1
ATOM 1555 N N . VAL A 1 197 ? 3.720 0.476 -15.847 1.00 85.06 197 VAL A N 1
ATOM 1556 C CA . VAL A 1 197 ? 2.586 0.403 -16.786 1.00 85.06 197 VAL A CA 1
ATOM 1557 C C . VAL A 1 197 ? 3.038 -0.077 -18.165 1.00 85.06 197 VAL A C 1
ATOM 1559 O O . VAL A 1 197 ? 2.451 -1.010 -18.706 1.00 85.06 197 VAL A O 1
ATOM 1562 N N . LEU A 1 198 ? 4.088 0.520 -18.741 1.00 80.25 198 LEU A N 1
ATOM 1563 C CA . LEU A 1 198 ? 4.522 0.198 -20.108 1.00 80.25 198 LEU A CA 1
ATOM 1564 C C . LEU A 1 198 ? 5.089 -1.220 -20.244 1.00 80.25 198 LEU A C 1
ATOM 1566 O O . LEU A 1 198 ? 4.991 -1.807 -21.317 1.00 80.25 198 LEU A O 1
ATOM 1570 N N . ASN A 1 199 ? 5.638 -1.786 -19.167 1.00 78.50 199 ASN A N 1
ATOM 1571 C CA . ASN A 1 199 ? 6.094 -3.179 -19.140 1.00 78.50 199 ASN A CA 1
ATOM 1572 C C . ASN A 1 199 ? 4.983 -4.172 -18.758 1.00 78.50 199 ASN A C 1
ATOM 1574 O O . ASN A 1 199 ? 5.251 -5.361 -18.606 1.00 78.50 199 ASN A O 1
ATOM 1578 N N . GLY A 1 200 ? 3.740 -3.707 -18.591 1.00 78.75 200 GLY A N 1
ATOM 1579 C CA . GLY A 1 200 ? 2.606 -4.568 -18.260 1.00 78.75 200 GLY A CA 1
ATOM 1580 C C . GLY A 1 200 ? 2.699 -5.201 -16.871 1.00 78.75 200 GLY A C 1
ATOM 1581 O O . GLY A 1 200 ? 2.122 -6.259 -16.651 1.00 78.75 200 GLY A O 1
ATOM 1582 N N . TYR A 1 201 ? 3.426 -4.585 -15.935 1.00 85.25 201 TYR A N 1
ATOM 1583 C CA . TYR A 1 201 ? 3.529 -5.069 -14.555 1.00 85.25 201 TYR A CA 1
ATOM 1584 C C . TYR A 1 201 ? 2.363 -4.606 -13.690 1.00 85.25 201 TYR A C 1
ATOM 1586 O O . TYR A 1 201 ? 2.011 -5.284 -12.728 1.00 85.25 201 TYR A O 1
ATOM 1594 N N . MET A 1 202 ? 1.731 -3.481 -14.021 1.00 90.44 202 MET A N 1
ATOM 1595 C CA . MET A 1 202 ? 0.544 -3.010 -13.316 1.00 90.44 202 MET A CA 1
ATOM 1596 C C . MET A 1 202 ? -0.449 -2.337 -14.255 1.00 90.44 202 MET A C 1
ATOM 1598 O O . MET A 1 202 ? -0.065 -1.699 -15.234 1.00 90.44 202 MET A O 1
ATOM 1602 N N . ASN A 1 203 ? -1.723 -2.420 -13.890 1.00 84.94 203 ASN A N 1
ATOM 1603 C CA . ASN A 1 203 ? -2.810 -1.710 -14.545 1.00 84.94 203 ASN A CA 1
ATOM 1604 C C . ASN A 1 203 ? -3.411 -0.684 -13.593 1.00 84.94 203 ASN A C 1
ATOM 1606 O O . ASN A 1 203 ? -3.427 -0.874 -12.375 1.00 84.94 203 ASN A O 1
ATOM 1610 N N . GLN A 1 204 ? -3.931 0.404 -14.157 1.00 86.62 204 GLN A N 1
ATOM 1611 C CA . GLN A 1 204 ? -4.688 1.368 -13.374 1.00 86.62 204 GLN A CA 1
ATOM 1612 C C . GLN A 1 204 ? -5.984 0.721 -12.876 1.00 86.62 204 GLN A C 1
ATOM 1614 O O . GLN A 1 204 ? -6.712 0.073 -13.630 1.00 86.62 204 GLN A O 1
ATOM 1619 N N . ALA A 1 205 ? -6.259 0.898 -11.591 1.00 86.19 205 ALA A N 1
ATOM 1620 C CA . ALA A 1 205 ? -7.500 0.488 -10.971 1.00 86.19 205 ALA A CA 1
ATOM 1621 C C . ALA A 1 205 ? -8.652 1.394 -11.429 1.00 86.19 205 ALA A C 1
ATOM 1623 O O . ALA A 1 205 ? -8.509 2.608 -11.559 1.00 86.19 205 ALA A O 1
ATOM 1624 N N . THR A 1 206 ? -9.816 0.787 -11.631 1.00 81.00 206 THR A N 1
ATOM 1625 C CA . THR A 1 206 ? -11.074 1.482 -11.949 1.00 81.00 206 THR A CA 1
ATOM 1626 C C . THR A 1 206 ? -11.791 1.988 -10.699 1.00 81.00 206 THR A C 1
ATOM 1628 O O . THR A 1 206 ? -12.649 2.858 -10.787 1.00 81.00 206 THR A O 1
ATOM 1631 N N . ASN A 1 207 ? -11.443 1.447 -9.529 1.00 83.69 207 ASN A N 1
ATOM 1632 C CA . ASN A 1 207 ? -11.933 1.905 -8.237 1.00 83.69 207 ASN A CA 1
ATOM 1633 C C . ASN A 1 207 ? -10.898 1.646 -7.134 1.00 83.69 207 ASN A C 1
ATOM 1635 O O . ASN A 1 207 ? -10.039 0.772 -7.251 1.00 83.69 207 ASN A O 1
ATOM 1639 N N . LEU A 1 208 ? -11.012 2.391 -6.035 1.00 85.38 208 LEU A N 1
ATOM 1640 C CA . LEU A 1 208 ? -10.081 2.333 -4.908 1.00 85.38 208 LEU A CA 1
ATOM 1641 C C . LEU A 1 208 ? -9.996 0.945 -4.247 1.00 85.38 208 LEU A C 1
ATOM 1643 O O . LEU A 1 208 ? -8.943 0.577 -3.736 1.00 85.38 208 LEU A O 1
ATOM 1647 N N . ASN A 1 209 ? -11.061 0.143 -4.283 1.00 85.56 209 ASN A N 1
ATOM 1648 C CA . ASN A 1 209 ? -11.074 -1.187 -3.659 1.00 85.56 209 ASN A CA 1
ATOM 1649 C C . ASN A 1 209 ? -10.224 -2.213 -4.416 1.00 85.56 209 ASN A C 1
ATOM 1651 O O . ASN A 1 209 ? -9.899 -3.257 -3.864 1.00 85.56 209 ASN A O 1
ATOM 1655 N N . GLN A 1 210 ? -9.814 -1.916 -5.651 1.00 84.88 210 GLN A N 1
ATOM 1656 C CA . GLN A 1 210 ? -8.890 -2.771 -6.399 1.00 84.88 210 GLN A CA 1
ATOM 1657 C C . GLN A 1 210 ? -7.424 -2.568 -5.994 1.00 84.88 210 GLN A C 1
ATOM 1659 O O . GLN A 1 210 ? -6.598 -3.436 -6.266 1.00 84.88 210 GLN A O 1
ATOM 1664 N N . CYS A 1 211 ? -7.086 -1.453 -5.339 1.00 91.94 211 CYS A N 1
ATOM 1665 C CA . CYS A 1 211 ? -5.745 -1.216 -4.810 1.00 91.94 211 CYS A CA 1
ATOM 1666 C C . CYS A 1 211 ? -5.665 -1.737 -3.374 1.00 91.94 211 CYS A C 1
ATOM 1668 O O . CYS A 1 211 ? -6.000 -1.029 -2.426 1.00 91.94 211 CYS A O 1
ATOM 1670 N N . VAL A 1 212 ? -5.298 -3.009 -3.230 1.00 90.38 212 VAL A N 1
ATOM 1671 C CA . VAL A 1 212 ? -5.190 -3.710 -1.942 1.00 90.38 212 VAL A CA 1
ATOM 1672 C C . VAL A 1 212 ? -3.766 -3.673 -1.386 1.00 90.38 212 VAL A C 1
ATOM 1674 O O . VAL A 1 212 ? -2.862 -3.121 -2.010 1.00 90.38 212 VAL A O 1
ATOM 1677 N N . ALA A 1 213 ? -3.561 -4.261 -0.204 1.00 92.94 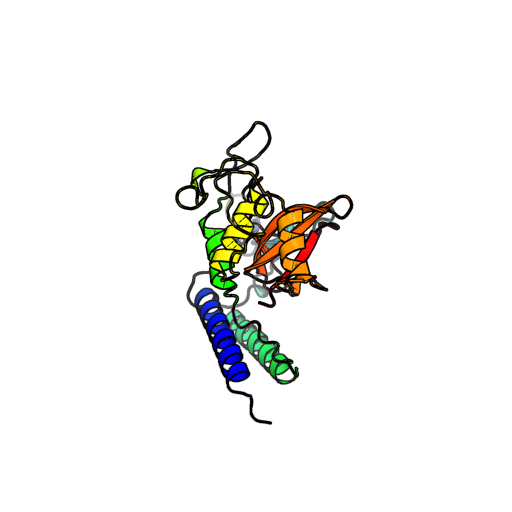213 ALA A N 1
ATOM 1678 C CA . ALA A 1 213 ? -2.247 -4.364 0.418 1.00 92.94 213 ALA A CA 1
ATOM 1679 C C . ALA A 1 213 ? -1.197 -4.923 -0.560 1.00 92.94 213 ALA A C 1
ATOM 1681 O O . ALA A 1 213 ? -1.386 -5.990 -1.157 1.00 92.94 213 ALA A O 1
ATOM 1682 N N . GLY A 1 214 ? -0.104 -4.176 -0.704 1.00 95.00 214 GLY A N 1
ATOM 1683 C CA . GLY A 1 214 ? 1.003 -4.466 -1.602 1.00 95.00 214 GLY A CA 1
ATOM 1684 C C . GLY A 1 214 ? 0.868 -3.848 -2.986 1.00 95.00 214 GLY A C 1
ATOM 1685 O O . GLY A 1 214 ? 1.747 -4.064 -3.805 1.00 95.00 214 GLY A O 1
ATOM 1686 N N . TYR A 1 215 ? -0.185 -3.086 -3.284 1.00 97.06 215 TYR A N 1
ATOM 1687 C CA . TYR A 1 215 ? -0.274 -2.359 -4.549 1.00 97.06 215 TYR A CA 1
ATOM 1688 C C . TYR A 1 215 ? 0.090 -0.879 -4.401 1.00 97.06 215 TYR A C 1
ATOM 1690 O O . TYR A 1 215 ? -0.284 -0.236 -3.412 1.00 97.06 215 TYR A O 1
ATOM 1698 N N . PRO A 1 216 ? 0.830 -0.315 -5.376 1.00 97.69 216 PRO A N 1
ATOM 1699 C CA . PRO A 1 216 ? 1.222 1.076 -5.327 1.00 97.69 216 PRO A CA 1
ATOM 1700 C C . PRO A 1 216 ? 0.080 1.989 -5.777 1.00 97.69 216 PRO A C 1
ATOM 1702 O O . PRO A 1 216 ? -0.801 1.623 -6.560 1.00 97.69 216 PRO A O 1
ATOM 1705 N N . PHE A 1 217 ? 0.141 3.233 -5.329 1.00 97.88 217 PHE A N 1
ATOM 1706 C CA . PHE A 1 217 ? -0.676 4.317 -5.851 1.00 97.88 217 PHE A CA 1
ATOM 1707 C C . PHE A 1 217 ? 0.122 5.617 -5.836 1.00 97.88 217 PHE A C 1
ATOM 1709 O O . PHE A 1 217 ? 1.126 5.749 -5.131 1.00 97.88 217 PHE A O 1
ATOM 1716 N N . PHE A 1 218 ? -0.296 6.564 -6.667 1.00 96.62 218 PHE A N 1
ATOM 1717 C CA . PHE A 1 218 ? 0.491 7.750 -6.974 1.00 96.62 218 PHE A CA 1
ATOM 1718 C C . PHE A 1 218 ? -0.356 9.006 -6.849 1.00 96.62 218 PHE A C 1
ATOM 1720 O O . PHE A 1 218 ? -1.524 8.997 -7.232 1.00 96.62 218 PHE A O 1
ATOM 1727 N N . LEU A 1 219 ? 0.241 10.090 -6.357 1.00 96.00 219 LEU A N 1
ATOM 1728 C CA . LEU A 1 219 ? -0.344 11.420 -6.509 1.00 96.00 219 LEU A CA 1
ATOM 1729 C C . LEU A 1 219 ? 0.151 12.034 -7.812 1.00 96.00 219 LEU A C 1
ATOM 1731 O O . LEU A 1 219 ? 1.347 11.976 -8.127 1.00 96.00 219 LEU A O 1
ATOM 1735 N N . MET A 1 220 ? -0.781 12.617 -8.553 1.00 91.38 220 MET A N 1
ATOM 1736 C CA . MET A 1 220 ? -0.562 13.163 -9.882 1.00 91.38 220 MET A CA 1
ATOM 1737 C C . MET A 1 220 ? -0.648 14.689 -9.862 1.00 91.38 220 MET A C 1
ATOM 1739 O O . MET A 1 220 ? -1.398 15.274 -9.093 1.00 91.38 220 MET A O 1
ATOM 1743 N N . SER A 1 221 ? 0.112 15.344 -10.731 1.00 91.50 221 SER A N 1
ATOM 1744 C CA . SER A 1 221 ? -0.039 16.767 -11.032 1.00 91.50 221 SER A CA 1
ATOM 1745 C C . SER A 1 221 ? 0.361 17.000 -12.483 1.00 91.50 221 SER A C 1
ATOM 1747 O O . SER A 1 221 ? 1.379 16.475 -12.940 1.00 91.50 221 SER A O 1
ATOM 1749 N N . GLY A 1 222 ? -0.479 17.703 -13.249 1.00 85.31 222 GLY A N 1
ATOM 1750 C CA . GLY A 1 222 ? -0.233 17.945 -14.677 1.00 85.31 222 GLY A CA 1
ATOM 1751 C C . GLY A 1 222 ? -0.003 16.662 -15.494 1.00 85.31 222 GLY A C 1
ATOM 1752 O O . GLY A 1 222 ? 0.814 16.650 -16.408 1.00 85.31 222 GLY A O 1
ATOM 1753 N N . GLY A 1 223 ? -0.655 15.554 -15.120 1.00 79.06 223 GLY A N 1
ATOM 1754 C CA . GLY A 1 223 ? -0.497 14.246 -15.772 1.00 79.06 223 GLY A CA 1
ATOM 1755 C C . GLY A 1 223 ? 0.761 13.455 -15.385 1.00 79.06 223 GLY A C 1
ATOM 1756 O O . GLY A 1 223 ? 0.923 12.324 -15.843 1.00 79.06 223 GLY A O 1
ATOM 1757 N N . SER A 1 224 ? 1.620 13.994 -14.517 1.00 86.31 224 SER A N 1
ATOM 1758 C CA . SER A 1 224 ? 2.839 13.329 -14.039 1.00 86.31 224 SER A CA 1
ATOM 1759 C C . SER A 1 224 ? 2.714 12.911 -12.578 1.00 86.31 224 SER A C 1
ATOM 1761 O O . SER A 1 224 ? 2.189 13.663 -11.757 1.00 86.31 224 SER A O 1
ATOM 1763 N N . ALA A 1 225 ? 3.213 11.723 -12.230 1.00 92.69 225 ALA A N 1
ATOM 1764 C CA . ALA A 1 225 ? 3.256 11.308 -10.829 1.00 92.69 225 ALA A CA 1
ATOM 1765 C C . ALA A 1 225 ? 4.373 12.052 -10.087 1.00 92.69 225 ALA A C 1
ATOM 1767 O O . ALA A 1 225 ? 5.535 11.997 -10.498 1.00 92.69 225 ALA A O 1
ATOM 1768 N N . TYR A 1 226 ? 4.038 12.708 -8.977 1.00 93.12 226 TYR A N 1
ATOM 1769 C CA . TYR A 1 226 ? 5.010 13.424 -8.142 1.00 93.12 226 TYR A CA 1
ATOM 1770 C C . TYR A 1 226 ? 5.280 12.728 -6.803 1.00 93.12 226 TYR A C 1
ATOM 1772 O O . TYR A 1 226 ? 6.299 12.996 -6.172 1.00 93.12 226 TYR A O 1
ATOM 1780 N N . HIS A 1 227 ? 4.402 11.816 -6.381 1.00 95.50 227 HIS A N 1
ATOM 1781 C CA . HIS A 1 227 ? 4.558 11.060 -5.142 1.00 95.50 227 HIS A CA 1
ATOM 1782 C C . HIS A 1 227 ? 4.087 9.619 -5.324 1.00 95.50 227 HIS A C 1
ATOM 1784 O O . HIS A 1 227 ? 3.075 9.386 -5.984 1.00 95.50 227 HIS A O 1
ATOM 1790 N N . ALA A 1 228 ? 4.814 8.669 -4.741 1.00 96.31 228 ALA A N 1
ATOM 1791 C CA . ALA A 1 228 ? 4.511 7.243 -4.792 1.00 96.31 228 ALA A CA 1
ATOM 1792 C C . ALA A 1 228 ? 4.305 6.704 -3.373 1.00 96.31 228 ALA A C 1
ATOM 1794 O O . ALA A 1 228 ? 5.067 7.034 -2.465 1.00 96.31 228 ALA A O 1
ATOM 1795 N N . MET A 1 229 ? 3.278 5.879 -3.190 1.00 97.75 229 MET A N 1
ATOM 1796 C CA . MET A 1 229 ? 2.904 5.293 -1.903 1.00 97.75 229 MET A CA 1
ATOM 1797 C C . MET A 1 229 ? 2.514 3.830 -2.087 1.00 97.75 229 MET A C 1
ATOM 1799 O O . MET A 1 229 ? 2.141 3.407 -3.184 1.00 97.75 229 MET A O 1
ATOM 1803 N N . MET A 1 230 ? 2.578 3.064 -1.000 1.00 98.38 230 MET A N 1
ATOM 1804 C CA . MET A 1 230 ? 2.144 1.671 -0.965 1.00 98.38 230 MET A CA 1
ATOM 1805 C C . MET A 1 230 ? 0.853 1.568 -0.165 1.00 98.38 230 MET A C 1
ATOM 1807 O O . MET A 1 230 ? 0.789 2.046 0.969 1.00 98.38 230 MET A O 1
ATOM 1811 N N . MET A 1 231 ? -0.170 0.920 -0.718 1.00 97.88 231 MET A N 1
ATOM 1812 C CA . MET A 1 231 ? -1.300 0.485 0.094 1.00 97.88 231 MET A CA 1
ATOM 1813 C C . MET A 1 231 ? -0.834 -0.675 0.971 1.00 97.88 231 MET A C 1
ATOM 1815 O O . MET A 1 231 ? -0.271 -1.645 0.469 1.00 97.88 231 MET A O 1
ATOM 1819 N N . VAL A 1 232 ? -1.062 -0.599 2.278 1.00 95.81 232 VAL A N 1
ATOM 1820 C CA . VAL A 1 232 ? -0.662 -1.657 3.223 1.00 95.81 232 VAL A CA 1
ATOM 1821 C C . VAL A 1 232 ? -1.843 -2.353 3.882 1.00 95.81 232 VAL A C 1
ATOM 1823 O O . VAL A 1 232 ? -1.677 -3.417 4.464 1.00 95.81 232 VAL A O 1
ATOM 1826 N N . SER A 1 233 ? -3.042 -1.785 3.758 1.00 89.38 233 SER A N 1
ATOM 1827 C CA . SER A 1 233 ? -4.302 -2.419 4.138 1.00 89.38 233 SER A CA 1
ATOM 1828 C C . SER A 1 233 ? -5.449 -1.741 3.389 1.00 89.38 233 SER A C 1
ATOM 1830 O O . SER A 1 233 ? -5.464 -0.516 3.267 1.00 89.38 233 SER A O 1
ATOM 1832 N N . ASN A 1 234 ? -6.396 -2.523 2.879 1.00 88.50 234 ASN A N 1
ATOM 1833 C CA . ASN A 1 234 ? -7.638 -2.031 2.289 1.00 88.50 234 ASN A CA 1
ATOM 1834 C C . ASN A 1 234 ? -8.711 -3.108 2.460 1.00 88.50 234 ASN A C 1
ATOM 1836 O O . ASN A 1 234 ? -8.684 -4.113 1.754 1.00 88.50 234 ASN A O 1
ATOM 1840 N N . ASP A 1 235 ? -9.626 -2.899 3.401 1.00 79.94 235 ASP A N 1
ATOM 1841 C CA . ASP A 1 235 ? -10.732 -3.824 3.688 1.00 79.94 235 ASP A CA 1
ATOM 1842 C C . ASP A 1 235 ? -12.048 -3.408 2.992 1.00 79.94 235 ASP A C 1
ATOM 1844 O O . ASP A 1 235 ? -13.116 -3.945 3.274 1.00 79.94 235 ASP A O 1
ATOM 1848 N N . GLY A 1 236 ? -11.987 -2.426 2.084 1.00 77.38 236 GLY A N 1
ATOM 1849 C CA . GLY A 1 236 ? -13.153 -1.841 1.420 1.00 77.38 236 GLY A CA 1
ATOM 1850 C C . GLY A 1 236 ? -13.818 -0.694 2.193 1.00 77.38 236 GLY A C 1
ATOM 1851 O O . GLY A 1 236 ? -14.513 0.118 1.577 1.00 77.38 236 GLY A O 1
ATOM 1852 N N . THR A 1 237 ? -13.535 -0.537 3.489 1.00 78.00 237 THR A N 1
ATOM 1853 C CA . THR A 1 237 ? -14.050 0.547 4.345 1.00 78.00 237 THR A CA 1
ATOM 1854 C C . THR A 1 237 ? -12.916 1.421 4.874 1.00 78.00 237 THR A C 1
ATOM 1856 O O . THR A 1 237 ? -12.883 2.624 4.608 1.00 78.00 237 THR A O 1
ATOM 1859 N N . THR A 1 238 ? -11.944 0.815 5.549 1.00 81.75 238 THR A N 1
ATOM 1860 C CA . THR A 1 238 ? -10.721 1.429 6.058 1.00 81.75 238 THR A CA 1
ATOM 1861 C C . THR A 1 238 ? -9.553 1.100 5.139 1.00 81.75 238 THR A C 1
ATOM 1863 O O . THR A 1 238 ? -9.391 -0.018 4.646 1.00 81.75 238 THR A O 1
ATOM 1866 N N . ARG A 1 239 ? -8.703 2.100 4.908 1.00 89.06 239 ARG A N 1
ATOM 1867 C CA . ARG A 1 239 ? -7.492 1.966 4.098 1.00 89.06 239 ARG A CA 1
ATOM 1868 C C . ARG A 1 239 ? -6.321 2.550 4.838 1.00 89.06 239 ARG A C 1
ATOM 1870 O O . ARG A 1 239 ? -6.466 3.551 5.542 1.00 89.06 239 ARG A O 1
ATOM 1877 N N . ARG A 1 240 ? -5.160 1.935 4.666 1.00 93.25 240 ARG A N 1
ATOM 1878 C CA . ARG A 1 240 ? -3.919 2.416 5.255 1.00 93.25 240 ARG A CA 1
ATOM 1879 C C . ARG A 1 240 ? -2.789 2.357 4.255 1.00 93.25 240 ARG A C 1
ATOM 1881 O O . ARG A 1 240 ? -2.680 1.402 3.487 1.00 93.25 240 ARG A O 1
ATOM 1888 N N . LEU A 1 241 ? -1.939 3.370 4.306 1.00 96.06 241 LEU A N 1
ATOM 1889 C CA . LEU A 1 241 ? -0.788 3.520 3.431 1.00 96.06 241 LEU A CA 1
ATOM 1890 C C . LEU A 1 241 ? 0.526 3.499 4.208 1.00 96.06 241 LEU A C 1
ATOM 1892 O O . LEU A 1 241 ? 0.571 3.780 5.412 1.00 96.06 241 LEU A O 1
ATOM 1896 N N . ALA A 1 242 ? 1.587 3.209 3.467 1.00 97.38 242 ALA A N 1
ATOM 1897 C CA . ALA A 1 242 ? 2.962 3.452 3.849 1.00 97.38 242 ALA A CA 1
ATOM 1898 C C . ALA A 1 242 ? 3.635 4.363 2.809 1.00 97.38 242 ALA A C 1
ATOM 1900 O O . ALA A 1 242 ? 3.431 4.193 1.601 1.00 97.38 242 ALA A O 1
ATOM 1901 N N . ALA A 1 243 ? 4.397 5.353 3.272 1.00 96.00 243 ALA A N 1
ATOM 1902 C CA . ALA A 1 243 ? 5.047 6.343 2.415 1.00 96.00 243 ALA A CA 1
ATOM 1903 C C . ALA A 1 243 ? 6.350 6.863 3.028 1.00 96.00 243 ALA A C 1
ATOM 1905 O O . ALA A 1 243 ? 6.497 6.863 4.251 1.00 96.00 243 ALA A O 1
ATOM 1906 N N . HIS A 1 244 ? 7.247 7.345 2.169 1.00 94.44 244 HIS A N 1
ATOM 1907 C CA . HIS A 1 244 ? 8.372 8.221 2.515 1.00 94.44 244 HIS A CA 1
ATOM 1908 C C . HIS A 1 244 ? 8.101 9.650 2.045 1.00 94.44 244 HIS A C 1
ATOM 1910 O O . HIS A 1 244 ? 7.170 9.857 1.274 1.00 94.44 244 HIS A O 1
ATOM 1916 N N . THR A 1 245 ? 8.960 10.617 2.402 1.00 88.88 245 THR A N 1
ATOM 1917 C CA . THR A 1 245 ? 8.839 12.037 1.996 1.00 88.88 245 THR A CA 1
ATOM 1918 C C . THR A 1 245 ? 7.567 12.658 2.589 1.00 88.88 245 THR A C 1
ATOM 1920 O O . THR A 1 245 ? 6.625 12.999 1.873 1.00 88.88 245 THR A O 1
ATOM 1923 N N . SER A 1 246 ? 7.552 12.813 3.919 1.00 89.31 246 SER A N 1
ATOM 1924 C CA . SER A 1 246 ? 6.379 12.774 4.820 1.00 89.31 246 SER A CA 1
ATOM 1925 C C . SER A 1 246 ? 6.095 11.350 5.285 1.00 89.31 246 SER A C 1
ATOM 1927 O O . SER A 1 246 ? 5.060 10.780 4.933 1.00 89.31 246 SER A O 1
ATOM 1929 N N . ASP A 1 247 ? 7.049 10.776 6.027 1.00 92.19 247 ASP A N 1
ATOM 1930 C CA . ASP A 1 247 ? 7.010 9.368 6.421 1.00 92.19 247 ASP A CA 1
ATOM 1931 C C . ASP A 1 247 ? 5.714 9.054 7.168 1.00 92.19 247 ASP A C 1
ATOM 1933 O O . ASP A 1 247 ? 5.321 9.724 8.132 1.00 92.19 247 ASP A O 1
ATOM 1937 N N . ARG A 1 248 ? 5.037 8.026 6.668 1.00 94.19 248 ARG A N 1
ATOM 1938 C CA . ARG A 1 248 ? 3.752 7.552 7.162 1.00 94.19 248 ARG A CA 1
ATOM 1939 C C . ARG A 1 248 ? 3.807 6.040 7.223 1.00 94.19 248 ARG A C 1
ATOM 1941 O O . ARG A 1 248 ? 4.013 5.390 6.201 1.00 94.19 248 ARG A O 1
ATOM 1948 N N . LYS A 1 249 ? 3.550 5.488 8.403 1.00 93.94 249 LYS A N 1
ATOM 1949 C CA . LYS A 1 249 ? 3.422 4.054 8.661 1.00 93.94 249 LYS A CA 1
ATOM 1950 C C . LYS A 1 249 ? 2.004 3.749 9.114 1.00 93.94 249 LYS A C 1
ATOM 1952 O O . LYS A 1 249 ? 1.547 4.319 10.105 1.00 93.94 249 LYS A O 1
ATOM 1957 N N . TRP A 1 250 ? 1.325 2.829 8.427 1.00 91.00 250 TRP A N 1
ATOM 1958 C CA . TRP A 1 250 ? -0.063 2.459 8.747 1.00 91.00 250 TRP A CA 1
ATOM 1959 C C . TRP A 1 250 ? -1.022 3.666 8.789 1.00 91.00 250 TRP A C 1
ATOM 1961 O O . TRP A 1 250 ? -2.017 3.668 9.515 1.00 91.00 250 TRP A O 1
ATOM 1971 N N . TYR A 1 251 ? -0.734 4.706 8.004 1.00 90.81 251 TYR A N 1
ATOM 1972 C CA . TYR A 1 251 ? -1.496 5.950 8.045 1.00 90.81 251 TYR A CA 1
ATOM 1973 C C . TYR A 1 251 ? -2.846 5.778 7.359 1.00 90.81 251 TYR A C 1
ATOM 1975 O O . TYR A 1 251 ? -2.905 5.238 6.256 1.00 90.81 251 TYR A O 1
ATOM 1983 N N . ILE A 1 252 ? -3.920 6.254 7.988 1.00 90.00 252 ILE A N 1
ATOM 1984 C CA . ILE A 1 252 ? -5.276 6.132 7.447 1.00 90.00 252 ILE A CA 1
ATOM 1985 C C . ILE A 1 252 ? -5.399 6.948 6.160 1.00 90.00 252 ILE A C 1
ATOM 1987 O O . ILE A 1 252 ? -5.185 8.157 6.142 1.00 90.00 252 ILE A O 1
ATOM 1991 N N . TRP A 1 253 ? -5.787 6.278 5.081 1.00 91.12 253 TRP A N 1
ATOM 1992 C CA . TRP A 1 253 ? -6.041 6.888 3.786 1.00 91.12 253 TRP A CA 1
ATOM 1993 C C . TRP A 1 253 ? -7.545 7.012 3.556 1.00 91.12 253 TRP A C 1
ATOM 1995 O O . TRP A 1 253 ? -8.253 6.012 3.456 1.00 91.12 253 TRP A O 1
ATOM 2005 N N . ASN A 1 254 ? -8.045 8.240 3.452 1.00 87.06 254 ASN A N 1
ATOM 2006 C CA . ASN A 1 254 ? -9.472 8.502 3.249 1.00 87.06 254 ASN A CA 1
ATOM 2007 C C . ASN A 1 254 ? -9.906 8.417 1.773 1.00 87.06 254 ASN A C 1
ATOM 2009 O O . ASN A 1 254 ? -11.100 8.394 1.492 1.00 87.06 254 ASN A O 1
ATOM 2013 N N . GLY A 1 255 ? -8.961 8.359 0.828 1.00 85.12 255 GLY A N 1
ATOM 2014 C CA . GLY A 1 255 ? -9.261 8.237 -0.599 1.00 85.12 255 GLY A CA 1
ATOM 2015 C C . GLY A 1 255 ? -9.853 9.480 -1.255 1.00 85.12 255 GLY A C 1
ATOM 2016 O O . GLY A 1 255 ? -10.313 9.378 -2.387 1.00 85.12 255 GLY A O 1
ATOM 2017 N N . THR A 1 256 ? -9.845 10.637 -0.584 1.00 84.56 256 THR A N 1
ATOM 2018 C CA . THR A 1 256 ? -10.550 11.841 -1.060 1.00 84.56 256 THR A CA 1
ATOM 2019 C C . THR A 1 256 ? -9.705 12.747 -1.954 1.00 84.56 256 THR A C 1
ATOM 2021 O O . THR A 1 256 ? -10.216 13.737 -2.469 1.00 84.56 256 THR A O 1
ATOM 2024 N N . ILE A 1 257 ? -8.415 12.454 -2.134 1.00 87.31 257 ILE A N 1
ATOM 2025 C CA . ILE A 1 257 ? -7.547 13.245 -3.012 1.00 87.31 257 ILE A CA 1
ATOM 2026 C C . ILE A 1 257 ? -7.902 12.933 -4.471 1.00 87.31 257 ILE A C 1
ATOM 2028 O O . ILE A 1 257 ? -7.696 11.807 -4.924 1.00 87.31 257 ILE A O 1
ATOM 2032 N N . SER A 1 258 ? -8.415 13.931 -5.201 1.00 84.69 258 SER A N 1
ATOM 2033 C CA . SER A 1 258 ? -8.871 13.798 -6.598 1.00 84.69 258 SER A CA 1
ATOM 2034 C C . SER A 1 258 ? -7.779 13.313 -7.547 1.00 84.69 258 SER A C 1
ATOM 2036 O O . SER A 1 258 ? -8.057 12.595 -8.503 1.00 84.69 258 SER A O 1
ATOM 2038 N N . ASP A 1 259 ? -6.531 13.669 -7.249 1.00 90.62 259 ASP A N 1
ATOM 2039 C CA . ASP A 1 259 ? -5.386 13.384 -8.108 1.00 90.62 259 ASP A CA 1
ATOM 2040 C C . ASP A 1 259 ? -4.630 12.120 -7.666 1.00 90.62 259 ASP A C 1
ATOM 2042 O O . ASP A 1 259 ? -3.490 11.889 -8.073 1.00 90.62 259 ASP A O 1
ATOM 2046 N N . ALA A 1 260 ? -5.250 11.282 -6.830 1.00 94.56 260 ALA A N 1
ATOM 2047 C CA . ALA A 1 260 ? -4.718 9.979 -6.458 1.00 94.56 260 ALA A CA 1
ATOM 2048 C C . ALA A 1 260 ? -5.107 8.908 -7.488 1.00 94.56 260 ALA A C 1
ATOM 2050 O O . ALA A 1 260 ? -6.282 8.642 -7.736 1.00 94.56 260 ALA A O 1
ATOM 2051 N N . TYR A 1 261 ? -4.098 8.264 -8.070 1.00 94.56 261 TYR A N 1
ATOM 2052 C CA . TYR A 1 261 ? -4.249 7.227 -9.084 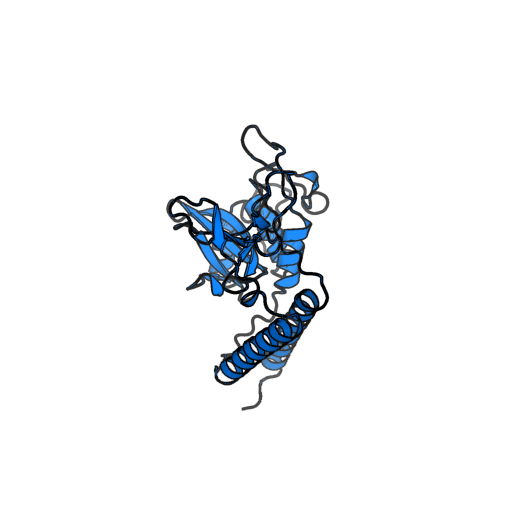1.00 94.56 261 TYR A CA 1
ATOM 2053 C C . TYR A 1 261 ? -3.820 5.883 -8.506 1.00 94.56 261 TYR A C 1
ATOM 2055 O O . TYR A 1 261 ? -2.670 5.692 -8.105 1.00 94.56 261 TYR A O 1
ATOM 2063 N N . TYR A 1 262 ? -4.763 4.949 -8.478 1.00 95.75 262 TYR A N 1
ATOM 2064 C CA . TYR A 1 262 ? -4.618 3.635 -7.865 1.00 95.75 262 TYR A CA 1
ATOM 2065 C C . TYR A 1 262 ? -4.279 2.577 -8.912 1.00 95.75 262 TYR A C 1
ATOM 2067 O O . TYR A 1 262 ? -4.728 2.671 -10.054 1.00 95.75 262 TYR A O 1
ATOM 2075 N N . TYR A 1 263 ? -3.512 1.561 -8.527 1.00 93.69 263 TYR A N 1
ATOM 2076 C CA . TYR A 1 263 ? -3.077 0.497 -9.428 1.00 93.69 263 TYR A CA 1
ATOM 2077 C C . TYR A 1 263 ? -3.283 -0.877 -8.792 1.00 93.69 263 TYR A C 1
ATOM 2079 O O . TYR A 1 263 ? -3.429 -1.000 -7.578 1.00 93.69 263 TYR A O 1
ATOM 2087 N N . TYR A 1 264 ? -3.293 -1.911 -9.626 1.00 90.94 264 TYR A N 1
ATOM 2088 C CA . TYR A 1 264 ? -3.134 -3.297 -9.203 1.00 90.94 264 TYR A CA 1
ATOM 2089 C C . TYR A 1 264 ? -2.036 -3.953 -10.037 1.00 90.94 264 TYR A C 1
ATOM 2091 O O . TYR A 1 264 ? -1.931 -3.731 -11.247 1.00 90.94 264 TYR A O 1
ATOM 2099 N N . VAL A 1 265 ? -1.180 -4.723 -9.370 1.00 90.62 265 VAL A N 1
ATOM 2100 C CA . VAL A 1 265 ? -0.025 -5.380 -9.992 1.00 90.62 265 VAL A CA 1
ATOM 2101 C C . VAL A 1 265 ? -0.478 -6.708 -10.592 1.00 90.62 265 VAL A C 1
ATOM 2103 O O . VAL A 1 265 ? -1.163 -7.486 -9.929 1.00 90.62 265 VAL A O 1
ATOM 2106 N N . ILE A 1 266 ? -0.109 -6.950 -11.850 1.00 82.06 266 ILE A N 1
ATOM 2107 C CA . ILE A 1 266 ? -0.537 -8.106 -12.659 1.00 82.06 266 ILE A CA 1
ATOM 2108 C C . ILE A 1 266 ? 0.619 -9.047 -13.037 1.00 82.06 266 ILE A C 1
ATOM 2110 O O . ILE A 1 266 ? 0.439 -9.916 -13.886 1.00 82.06 266 ILE A O 1
ATOM 2114 N N . TYR A 1 267 ? 1.791 -8.868 -12.421 1.00 81.31 267 TYR A N 1
ATOM 2115 C CA . TYR A 1 267 ? 3.010 -9.643 -12.682 1.00 81.31 267 TYR A CA 1
ATOM 2116 C C . TYR A 1 267 ? 3.002 -11.061 -12.078 1.00 81.31 267 TYR A C 1
ATOM 2118 O O . TYR A 1 267 ? 2.625 -11.235 -10.895 1.00 81.31 267 TYR A O 1
#